Protein AF-A0A0S7Y8J3-F1 (afdb_monomer)

Solvent-accessible surface area (backbone atoms only — not comparable to full-atom values): 20989 Å² total; per-residue (Å²): 145,90,73,79,71,62,67,66,58,57,59,57,55,55,55,54,56,61,58,59,72,65,59,73,75,73,66,78,71,86,61,51,43,80,47,76,56,97,91,43,79,39,44,30,46,94,90,34,84,52,82,87,42,66,43,75,47,84,56,34,26,39,102,84,47,49,68,44,63,66,55,53,54,50,30,42,74,72,68,30,50,23,35,39,34,41,41,46,38,29,59,36,32,59,46,95,91,46,71,50,57,64,48,59,52,49,49,50,55,51,29,59,76,56,66,29,32,32,30,41,32,34,31,30,61,37,24,63,36,36,49,59,28,51,20,61,71,49,71,73,31,51,63,78,42,50,40,31,14,24,74,82,42,28,60,30,41,55,56,89,98,50,92,64,88,58,36,42,36,54,63,56,63,70,96,50,95,40,65,54,61,57,50,51,25,52,51,49,31,54,51,51,52,47,44,73,75,71,44,91,82,55,40,69,57,49,70,44,85,36,37,71,83,46,77,52,88,61,52,28,83,59,76,76,65,48,78,46,82,63,53,78,71,86,88,90,84,77,91,68,78,40,73,55,74,44,84,40,84,44,35,20,37,36,42,37,34,40,39,40,40,94,59,65,45,58,40,36,36,32,45,40,40,97,89,46,75,48,77,51,73,51,75,43,54,51,66,27,79,46,79,47,81,47,78,58,77,73,38,81,43,64,28,31,47,29,48,44,73,83,67,94,71,95,70,68,52,43,40,39,62,38,36,40,32,61,35,54,66,59,62,92,47,74,63,58,53,56,58,56,75,70,63,84,81,88,71,55,71,70,51,52,55,54,36,50,55,50,42,51,52,56,49,73,71,71

Radius of gyration: 29.49 Å; Cα contacts (8 Å, |Δi|>4): 639; chains: 1; bounding box: 69×86×82 Å

Sequence (366 aa):
MKFSSLLKKLNLSLITLCCLELICFTRLSSGPCIKEQNKIKHLIVNNQVFTVLSIEDHKTVDFSGNVRENYFREAKQLYANTISVTFRWNFFEKEMGRYDTTILRNIKMIAEKYNLKVIILWFGSNISGHENCVPNYIRNDSIMYIPYTRSDKSFATKISDMGGDRIYCYSLDEKHPNDLLLRERKALQALMTWIKINDSEETFIMMQLGGELFVHPELWRPWPPVYLSSARLFDGQNVYRWDTIFPVRACSLKIESHIKMTKNQQLEFCLISPTGRKYWSTTIKSNGKLDIHIGGKFINQRCQLMIQRKESNFDTIEVSKIMIKPIAERCHCQRCNEIFFTHRFDSDKHFQQSVFVNCIKALASA

Mean predicted aligned error: 15.28 Å

Nearest PDB structures (foldseek):
  8faa-assembly1_P-4  TM=9.017E-01  e=8.273E-12  Xanthomonas campestris pv. campestris
  8z48-assembly1_D  TM=8.895E-01  e=6.335E-11  Bacteroides xylanisolvens XB1A
  8z48-assembly1_B  TM=8.502E-01  e=4.216E-11  Bacteroides xylanisolvens XB1A
  8z43-assembly1_A  TM=8.617E-01  e=1.009E-10  Bacteroides xylanisolvens XB1A
  8z47-assembly1_A  TM=8.884E-01  e=2.027E-10  Bacteroides xylanisolvens XB1A

pLDDT: mean 70.66, std 20.22, range [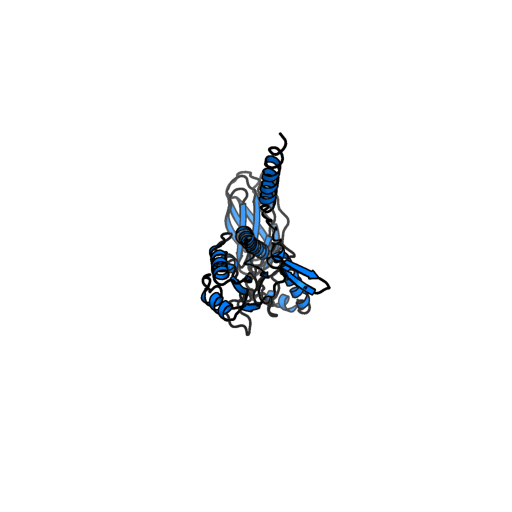39.0, 98.69]

Structure (mmCIF, N/CA/C/O backbone):
data_AF-A0A0S7Y8J3-F1
#
_entry.id   AF-A0A0S7Y8J3-F1
#
loop_
_atom_site.group_PDB
_atom_site.id
_atom_site.type_symbol
_atom_site.label_atom_id
_atom_site.label_alt_id
_atom_site.label_comp_id
_atom_site.label_asym_id
_atom_site.label_entity_id
_atom_site.label_seq_id
_atom_site.pdbx_PDB_ins_code
_atom_site.Cartn_x
_atom_site.Cartn_y
_atom_site.Cartn_z
_atom_site.occupancy
_atom_site.B_iso_or_equiv
_atom_site.auth_seq_id
_atom_site.auth_comp_id
_atom_site.auth_asym_id
_atom_site.auth_atom_id
_atom_site.pdbx_PDB_model_num
ATOM 1 N N . MET A 1 1 ? -38.234 61.961 40.101 1.00 45.97 1 MET A N 1
ATOM 2 C CA . MET A 1 1 ? -37.395 61.521 38.957 1.00 45.97 1 MET A CA 1
ATOM 3 C C . MET A 1 1 ? -36.118 60.866 39.472 1.00 45.97 1 MET A C 1
ATOM 5 O O . MET A 1 1 ? -35.214 61.605 39.821 1.00 45.97 1 MET A O 1
ATOM 9 N N . LYS A 1 2 ? -36.050 59.528 39.578 1.00 44.34 2 LYS A N 1
ATOM 10 C CA . LYS A 1 2 ? -34.798 58.724 39.658 1.00 44.34 2 LYS A CA 1
ATOM 11 C C . LYS A 1 2 ? -35.118 57.222 39.826 1.00 44.34 2 LYS A C 1
ATOM 13 O O . LYS A 1 2 ? -34.638 56.572 40.736 1.00 44.34 2 LYS A O 1
ATOM 18 N N . PHE A 1 3 ? -35.975 56.671 38.965 1.00 39.00 3 PHE A N 1
ATOM 19 C CA . PHE A 1 3 ? -36.195 55.211 38.897 1.00 39.00 3 PHE A CA 1
ATOM 20 C C . PHE A 1 3 ? -36.213 54.658 37.460 1.00 39.00 3 PHE A C 1
ATOM 22 O O . PHE A 1 3 ? -36.164 53.450 37.263 1.00 39.00 3 PHE A O 1
ATOM 29 N N . SER A 1 4 ? -36.182 55.519 36.435 1.00 43.09 4 SER A N 1
ATOM 30 C CA . SER A 1 4 ? -36.202 55.106 35.024 1.00 43.09 4 SER A CA 1
ATOM 31 C C . SER A 1 4 ? -34.817 54.896 34.391 1.00 43.09 4 SER A C 1
ATOM 33 O O . SER A 1 4 ? -34.736 54.469 33.241 1.00 43.09 4 SER A O 1
ATOM 35 N N . SER A 1 5 ? -33.718 55.163 35.109 1.00 44.72 5 SER A N 1
ATOM 36 C CA . SER A 1 5 ? -32.353 55.065 34.561 1.00 44.72 5 SER A CA 1
ATOM 37 C C . SER A 1 5 ? -31.598 53.782 34.927 1.00 44.72 5 SER A C 1
ATOM 39 O O . SER A 1 5 ? -30.588 53.491 34.288 1.00 44.72 5 SER A O 1
ATOM 41 N N . LEU A 1 6 ? -32.076 52.990 35.898 1.00 42.41 6 LEU A N 1
ATOM 42 C CA . LEU A 1 6 ? -31.421 51.731 36.287 1.00 42.41 6 LEU A CA 1
ATOM 43 C C . LEU A 1 6 ? -31.863 50.534 35.425 1.00 42.41 6 LEU A C 1
ATOM 45 O O . LEU A 1 6 ? -31.045 49.686 35.080 1.00 42.41 6 LEU A O 1
ATOM 49 N N . LEU A 1 7 ? -33.125 50.503 34.986 1.00 40.62 7 LEU A N 1
ATOM 50 C CA . LEU A 1 7 ? -33.685 49.384 34.209 1.00 40.62 7 LEU A CA 1
ATOM 51 C C . LEU A 1 7 ? -33.204 49.334 32.747 1.00 40.62 7 LEU A C 1
ATOM 53 O O . LEU A 1 7 ? -33.167 48.262 32.152 1.00 40.62 7 LEU A O 1
ATOM 57 N N . LYS A 1 8 ? -32.750 50.457 32.168 1.00 43.03 8 LYS A N 1
ATOM 58 C CA . LYS A 1 8 ? -32.147 50.469 30.819 1.00 43.03 8 LYS A CA 1
ATOM 59 C C . LYS A 1 8 ? -30.689 49.994 30.788 1.00 43.03 8 LYS A C 1
ATOM 61 O O . LYS A 1 8 ? -30.223 49.593 29.728 1.00 43.03 8 LYS A O 1
ATOM 66 N N . LYS A 1 9 ? -29.974 50.007 31.922 1.00 46.16 9 LYS A N 1
ATOM 67 C CA . LYS A 1 9 ? -28.587 49.508 31.999 1.00 46.16 9 LYS A CA 1
ATOM 68 C C . LYS A 1 9 ? -28.496 48.013 32.313 1.00 46.16 9 LYS A C 1
ATOM 70 O O . LYS A 1 9 ? -27.538 47.389 31.873 1.00 46.16 9 LYS A O 1
ATOM 75 N N . LEU A 1 10 ? -29.494 47.430 32.986 1.00 41.47 10 LEU A N 1
ATOM 76 C CA . LEU A 1 10 ? -29.502 45.990 33.281 1.00 41.47 10 LEU A CA 1
ATOM 77 C C . LEU A 1 10 ? -29.848 45.103 32.070 1.00 41.47 10 LEU A C 1
ATOM 79 O O . LEU A 1 10 ? -29.384 43.970 32.006 1.00 41.47 10 LEU A O 1
ATOM 83 N N . ASN A 1 11 ? -30.599 45.608 31.085 1.00 49.09 11 ASN A N 1
ATOM 84 C CA . ASN A 1 11 ? -30.979 44.804 29.915 1.00 49.09 11 ASN A CA 1
ATOM 85 C C . ASN A 1 11 ? -29.881 44.689 28.848 1.00 49.09 11 ASN A C 1
ATOM 87 O O . ASN A 1 11 ? -29.849 43.698 28.127 1.00 49.09 11 ASN A O 1
ATOM 91 N N . LEU A 1 12 ? -28.952 45.649 28.752 1.00 47.78 12 LEU A N 1
ATOM 92 C CA . LEU A 1 12 ? -27.846 45.526 27.795 1.00 47.78 12 LEU A CA 1
ATOM 93 C C . LEU A 1 12 ? -26.746 44.583 28.290 1.00 47.78 12 LEU A C 1
ATOM 95 O O . LEU A 1 12 ? -26.170 43.881 27.462 1.00 47.78 12 LEU A O 1
ATOM 99 N N . SER A 1 13 ? -26.472 44.527 29.603 1.00 50.03 13 SER A N 1
ATOM 100 C CA . SER A 1 13 ? -25.392 43.681 30.134 1.00 50.03 13 SER A CA 1
ATOM 101 C C . SER A 1 13 ? -25.765 42.199 30.182 1.00 50.03 13 SER A C 1
ATOM 103 O O . SER A 1 13 ? -24.894 41.366 29.972 1.00 50.03 13 SER A O 1
ATOM 105 N N . LEU A 1 14 ? -27.042 41.847 30.392 1.00 44.19 14 LEU A N 1
ATOM 106 C CA . LEU A 1 14 ? -27.479 40.444 30.339 1.00 44.19 14 LEU A CA 1
ATOM 107 C C . LEU A 1 14 ? -27.494 39.884 28.906 1.00 44.19 14 LEU A C 1
ATOM 109 O O . LEU A 1 14 ? -27.146 38.725 28.703 1.00 44.19 14 LEU A O 1
ATOM 113 N N . ILE A 1 15 ? -27.833 40.704 27.904 1.00 51.00 15 ILE A N 1
ATOM 114 C CA . ILE A 1 15 ? -27.836 40.274 26.495 1.00 51.00 15 ILE A CA 1
ATOM 115 C C . ILE A 1 15 ? -26.401 40.153 25.953 1.00 51.00 15 ILE A C 1
ATOM 117 O O . ILE A 1 15 ? -26.113 39.238 25.186 1.00 51.00 15 ILE A O 1
ATOM 121 N N . THR A 1 16 ? -25.465 41.000 26.402 1.00 48.31 16 THR A N 1
ATOM 122 C CA . THR A 1 16 ? -24.040 40.829 26.052 1.00 48.31 16 THR A CA 1
ATOM 123 C C . THR A 1 16 ? -23.385 39.653 26.773 1.00 48.31 16 THR A C 1
ATOM 125 O O . THR A 1 16 ? -22.530 39.006 26.176 1.00 48.31 16 THR A O 1
ATOM 128 N N . LEU A 1 17 ? -23.809 39.311 27.997 1.00 43.59 17 LEU A N 1
ATOM 129 C CA . LEU A 1 17 ? -23.296 38.126 28.695 1.00 43.59 17 LEU A CA 1
ATOM 130 C C . LEU A 1 17 ? -23.810 36.816 28.073 1.00 43.59 17 LEU A C 1
ATOM 132 O O . LEU A 1 17 ? -23.059 35.854 27.976 1.00 43.59 17 LEU A O 1
ATOM 136 N N . CYS A 1 18 ? -25.051 36.797 27.573 1.00 40.06 18 CYS A N 1
ATOM 137 C CA . CYS A 1 18 ? -25.623 35.617 26.916 1.00 40.06 18 CYS A CA 1
ATOM 138 C C . CYS A 1 18 ? -25.060 35.394 25.494 1.00 40.06 18 CYS A C 1
ATOM 140 O O . CYS A 1 18 ? -24.910 34.257 25.057 1.00 40.06 18 CYS A O 1
ATOM 142 N N . CYS A 1 19 ? -24.649 36.460 24.794 1.00 42.62 19 CYS A N 1
ATOM 143 C CA . CYS A 1 19 ? -23.957 36.341 23.504 1.00 42.62 19 CYS A CA 1
ATOM 144 C C . CYS A 1 19 ? -22.476 35.925 23.619 1.00 42.62 19 CYS A C 1
ATOM 146 O O . CYS A 1 19 ? -21.912 35.480 22.621 1.00 42.62 19 CYS A O 1
ATOM 148 N N . LEU A 1 20 ? -21.839 36.039 24.794 1.00 39.06 20 LEU A N 1
ATOM 149 C CA . LEU A 1 20 ? -20.448 35.596 24.986 1.00 39.06 20 LEU A CA 1
ATOM 150 C C . LEU A 1 20 ? -20.305 34.096 25.294 1.00 39.06 20 LEU A C 1
ATOM 152 O O . LEU A 1 20 ? -19.226 33.548 25.080 1.00 39.06 20 LEU A O 1
ATOM 156 N N . GLU A 1 21 ? -21.366 33.405 25.716 1.00 40.75 21 GLU A N 1
ATOM 157 C CA . GLU A 1 21 ? -21.344 31.936 25.857 1.00 40.75 21 GLU A CA 1
ATOM 158 C C . GLU A 1 21 ? -21.605 31.199 24.532 1.00 40.75 21 GLU A C 1
ATOM 160 O O . GLU A 1 21 ? -21.365 29.998 24.432 1.00 40.75 21 GLU A O 1
ATOM 165 N N . LEU A 1 22 ? -21.990 31.928 23.476 1.00 42.28 22 LEU A N 1
ATOM 166 C CA . LEU A 1 22 ? -21.959 31.446 22.091 1.00 42.28 22 LEU A CA 1
ATOM 167 C C . LEU A 1 22 ? -20.642 31.775 21.372 1.00 42.28 22 LEU A C 1
ATOM 169 O O . LEU A 1 22 ? -20.575 31.739 20.141 1.00 42.28 22 LEU A O 1
ATOM 173 N N . ILE A 1 23 ? -19.553 32.018 22.110 1.00 47.81 23 ILE A N 1
ATOM 174 C CA . ILE A 1 23 ? -18.235 31.703 21.562 1.00 47.81 23 ILE A CA 1
ATOM 175 C C . ILE A 1 23 ? -18.210 30.186 21.471 1.00 47.81 23 ILE A C 1
ATOM 177 O O . ILE A 1 23 ? -17.898 29.486 22.431 1.00 47.81 23 ILE A O 1
ATOM 181 N N . CYS A 1 24 ? -18.616 29.697 20.300 1.00 42.00 24 CYS A N 1
ATOM 182 C CA . CYS A 1 24 ? -18.315 28.376 19.804 1.00 42.00 24 CYS A CA 1
ATOM 183 C C . CYS A 1 24 ? -16.847 28.127 20.159 1.00 42.00 24 CYS A C 1
ATOM 185 O O . CYS A 1 24 ? -15.941 28.615 19.483 1.00 42.00 24 CYS A O 1
ATOM 187 N N . PHE A 1 25 ? -16.596 27.413 21.260 1.00 42.69 25 PHE A N 1
ATOM 188 C CA . PHE A 1 25 ? -15.349 26.705 21.438 1.00 42.69 25 PHE A CA 1
ATOM 189 C C . PHE A 1 25 ? -15.384 25.662 20.329 1.00 42.69 25 PHE A C 1
ATOM 191 O O . PHE A 1 25 ? -15.698 24.494 20.544 1.00 42.69 25 PHE A O 1
ATOM 198 N N . THR A 1 26 ? -15.028 26.083 19.119 1.00 41.16 26 THR A N 1
ATOM 199 C CA . THR A 1 26 ? -14.289 25.230 18.217 1.00 41.16 26 THR A CA 1
ATOM 200 C C . THR A 1 26 ? -13.011 24.926 18.986 1.00 41.16 26 THR A C 1
ATOM 202 O O . THR A 1 26 ? -11.989 25.594 18.829 1.00 41.16 26 THR A O 1
ATOM 205 N N . ARG A 1 27 ? -13.082 23.971 19.926 1.00 46.22 27 ARG A N 1
ATOM 206 C CA . ARG A 1 27 ? -11.897 23.262 20.371 1.00 46.22 27 ARG A CA 1
ATOM 207 C C . ARG A 1 27 ? -11.339 22.736 19.067 1.00 46.22 27 ARG A C 1
ATOM 209 O O . ARG A 1 27 ? -11.952 21.860 18.464 1.00 46.22 27 ARG A O 1
ATOM 216 N N . LEU A 1 28 ? -10.251 23.338 18.592 1.00 47.28 28 LEU A N 1
ATOM 217 C CA . LEU A 1 28 ? -9.429 22.705 17.579 1.00 47.28 28 LEU A CA 1
A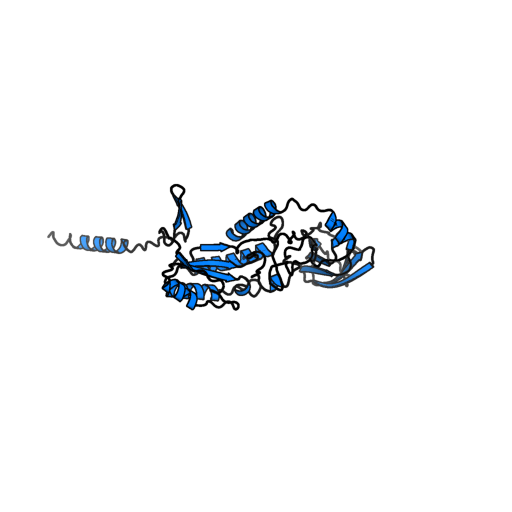TOM 218 C C . LEU A 1 28 ? -9.068 21.349 18.180 1.00 47.28 28 LEU A C 1
ATOM 220 O O . LEU A 1 28 ? -8.220 21.265 19.068 1.00 47.28 28 LEU A O 1
ATOM 224 N N . SER A 1 29 ? -9.799 20.311 17.780 1.00 55.50 29 SER A N 1
ATOM 225 C CA . SER A 1 29 ? -9.419 18.958 18.119 1.00 55.50 29 SER A CA 1
ATOM 226 C C . SER A 1 29 ? -8.123 18.714 17.373 1.00 55.50 29 SER A C 1
ATOM 228 O O . SER A 1 29 ? -8.054 18.892 16.157 1.00 55.50 29 SER A O 1
ATOM 230 N N . SER A 1 30 ? -7.061 18.388 18.105 1.00 69.00 30 SER A N 1
ATOM 231 C CA . SER A 1 30 ? -5.723 18.180 17.546 1.00 69.00 30 SER A CA 1
ATOM 232 C C . SER A 1 30 ? -5.610 16.882 16.731 1.00 69.00 30 SER A C 1
ATOM 234 O O . SER A 1 30 ? -4.499 16.433 16.458 1.00 69.00 30 SER A O 1
ATOM 236 N N . GLY A 1 31 ? -6.746 16.277 16.368 1.00 86.44 31 GLY A N 1
ATOM 237 C CA . GLY A 1 31 ? -6.857 14.914 15.885 1.00 86.44 31 GLY A CA 1
ATOM 238 C C . GLY A 1 31 ? -6.512 13.880 16.964 1.00 86.44 31 GLY A C 1
ATOM 239 O O . GLY A 1 31 ? -5.969 14.220 18.030 1.00 86.44 31 GLY A O 1
ATOM 240 N N . PRO A 1 32 ? -6.766 12.598 16.666 1.00 94.69 32 PRO A N 1
ATOM 241 C CA . PRO A 1 32 ? -6.289 11.483 17.465 1.00 94.69 32 PRO A CA 1
ATOM 242 C C . PRO A 1 32 ? -4.768 11.529 17.616 1.00 94.69 32 PRO A C 1
ATOM 244 O O . PRO A 1 32 ? -4.036 11.722 16.643 1.00 94.69 32 PRO A O 1
ATOM 247 N N . CYS A 1 33 ? -4.264 11.354 18.835 1.00 94.75 33 CYS A N 1
ATOM 248 C CA . CYS A 1 33 ? -2.825 11.402 19.092 1.00 94.75 33 CYS A CA 1
ATOM 249 C C . CYS A 1 33 ? -2.412 10.494 20.249 1.00 94.75 33 CYS A C 1
ATOM 251 O O . CYS A 1 33 ? -3.211 10.168 21.123 1.00 94.75 33 CYS A O 1
ATOM 253 N N . ILE A 1 34 ? -1.137 10.109 20.280 1.00 95.31 34 ILE A N 1
ATOM 254 C CA . ILE A 1 34 ? -0.548 9.417 21.429 1.00 95.31 34 ILE A CA 1
ATOM 255 C C . ILE A 1 34 ? 0.112 10.465 22.325 1.00 95.31 34 ILE A C 1
ATOM 257 O O . ILE A 1 34 ? 1.007 11.183 21.878 1.00 95.31 34 ILE A O 1
ATOM 261 N N . LYS A 1 35 ? -0.301 10.539 23.593 1.00 94.69 35 LYS A N 1
ATOM 262 C CA . LYS A 1 35 ? 0.352 11.360 24.623 1.00 94.69 35 LYS A CA 1
ATOM 263 C C . LYS A 1 35 ? 1.052 10.470 25.635 1.00 94.69 35 LYS A C 1
ATOM 265 O O . LYS A 1 35 ? 0.512 9.443 26.034 1.00 94.69 35 LYS A O 1
ATOM 270 N N . GLU A 1 36 ? 2.241 10.872 26.064 1.00 94.75 36 GLU A N 1
ATOM 271 C CA . GLU A 1 36 ? 2.967 10.198 27.138 1.00 94.75 36 GLU A CA 1
ATOM 272 C C . GLU A 1 36 ? 2.854 11.010 28.431 1.00 94.75 36 GLU A C 1
ATOM 274 O O . GLU A 1 36 ? 3.144 12.205 28.446 1.00 94.75 36 GLU A O 1
ATOM 279 N N . GLN A 1 37 ? 2.430 10.364 29.516 1.00 90.06 37 GLN A N 1
ATOM 280 C CA . GLN A 1 37 ? 2.359 10.953 30.849 1.00 90.06 37 GLN A CA 1
ATOM 281 C C . GLN A 1 37 ? 2.893 9.941 31.862 1.00 90.06 37 GLN A C 1
ATOM 283 O O . GLN A 1 37 ? 2.459 8.795 31.890 1.00 90.06 37 GLN A O 1
ATOM 288 N N . ASN A 1 38 ? 3.871 10.343 32.680 1.00 91.88 38 ASN A N 1
ATOM 289 C CA . ASN A 1 38 ? 4.525 9.463 33.659 1.00 91.88 38 ASN A CA 1
ATOM 290 C C . ASN A 1 38 ? 5.032 8.133 33.056 1.00 91.88 38 ASN A C 1
ATOM 292 O O . ASN A 1 38 ? 4.905 7.083 33.679 1.00 91.88 38 ASN A O 1
ATOM 296 N N . LYS A 1 39 ? 5.610 8.179 31.843 1.00 93.50 39 LYS A N 1
ATOM 297 C CA . LYS A 1 39 ? 6.071 7.014 31.054 1.00 93.50 39 LYS A CA 1
ATOM 298 C C . LYS A 1 39 ? 4.959 6.072 30.560 1.00 93.50 39 LYS A C 1
ATOM 300 O O . LYS A 1 39 ? 5.263 5.031 29.982 1.00 93.50 39 LYS A O 1
ATOM 305 N N . ILE A 1 40 ? 3.687 6.421 30.754 1.00 94.50 40 ILE A N 1
ATOM 306 C CA . ILE A 1 40 ? 2.534 5.686 30.224 1.00 94.50 40 ILE A CA 1
ATOM 307 C C . ILE A 1 40 ? 2.046 6.400 28.964 1.00 94.50 40 ILE A C 1
ATOM 309 O O . ILE A 1 40 ? 1.854 7.616 28.960 1.00 94.50 40 ILE A O 1
ATOM 313 N N . LYS A 1 41 ? 1.856 5.645 27.879 1.00 95.94 41 LYS A N 1
ATOM 314 C CA . LYS A 1 41 ? 1.328 6.163 26.613 1.00 95.94 41 LYS A CA 1
ATOM 315 C C . LYS A 1 41 ? -0.181 5.964 26.558 1.00 95.94 41 LYS A C 1
ATOM 317 O O . LYS A 1 41 ? -0.666 4.851 26.731 1.00 95.94 41 LYS A O 1
ATOM 322 N N . HIS A 1 42 ? -0.900 7.039 26.270 1.00 95.81 42 HIS A N 1
ATOM 323 C CA . HIS A 1 42 ? -2.348 7.065 26.129 1.00 95.81 42 HIS A CA 1
ATOM 324 C C . HIS A 1 42 ? -2.718 7.476 24.709 1.00 95.81 42 HIS A C 1
ATOM 326 O O . HIS A 1 42 ? -2.215 8.481 24.203 1.00 95.81 42 HIS A O 1
ATOM 332 N N . LEU A 1 43 ? -3.626 6.727 24.085 1.00 97.06 43 LEU A N 1
ATOM 333 C CA . LEU A 1 43 ? -4.318 7.196 22.893 1.00 97.06 43 LEU A CA 1
ATOM 334 C C . LEU A 1 43 ? -5.377 8.211 23.328 1.00 97.06 43 LEU A C 1
ATOM 336 O O . LEU A 1 43 ? -6.198 7.925 24.198 1.00 97.06 43 LEU A O 1
ATOM 340 N N . ILE A 1 44 ? -5.334 9.395 22.734 1.00 96.69 44 ILE A N 1
ATOM 341 C CA . ILE A 1 44 ? -6.294 10.466 22.947 1.00 96.69 44 ILE A CA 1
ATOM 342 C C . ILE A 1 44 ? -7.160 10.569 21.698 1.00 96.69 44 ILE A C 1
ATOM 344 O O . ILE A 1 44 ? -6.625 10.792 20.617 1.00 96.69 44 ILE A O 1
ATOM 348 N N . VAL A 1 45 ? -8.474 10.425 21.856 1.00 95.69 45 VAL A N 1
ATOM 349 C CA . VAL A 1 45 ? -9.492 10.615 20.811 1.00 95.69 45 VAL A CA 1
ATOM 350 C C . VAL A 1 45 ? -10.544 11.554 21.381 1.00 95.69 45 VAL A C 1
ATOM 352 O O . VAL A 1 45 ? -10.937 11.409 22.538 1.00 95.69 45 VAL A O 1
ATOM 355 N N . ASN A 1 46 ? -10.979 12.545 20.610 1.00 93.75 46 ASN A N 1
ATOM 356 C CA . ASN A 1 46 ? -11.912 13.585 21.035 1.00 93.75 46 ASN A CA 1
ATOM 357 C C . ASN A 1 46 ? -11.473 14.259 22.350 1.00 93.75 46 ASN A C 1
ATOM 359 O O . ASN A 1 46 ? -12.280 14.544 23.235 1.00 93.75 46 ASN A O 1
ATOM 363 N N . ASN A 1 47 ? -10.164 14.504 22.491 1.00 92.69 47 ASN A N 1
ATOM 364 C CA . ASN A 1 47 ? -9.522 15.057 23.692 1.00 92.69 47 ASN A CA 1
ATOM 365 C C . ASN A 1 47 ? -9.695 14.225 24.983 1.00 92.69 47 ASN A C 1
ATOM 367 O O . ASN A 1 47 ? -9.494 14.755 26.078 1.00 92.69 47 ASN A O 1
ATOM 371 N N . GLN A 1 48 ? -10.026 12.936 24.881 1.00 94.00 48 GLN A N 1
ATOM 372 C CA . GLN A 1 48 ? -10.175 12.017 26.012 1.00 94.00 48 GLN A CA 1
ATOM 373 C C . GLN A 1 48 ? -9.288 10.784 25.841 1.00 94.00 48 GLN A C 1
ATOM 375 O O . GLN A 1 48 ? -9.001 10.371 24.721 1.00 94.00 48 GLN A O 1
ATOM 380 N N . VAL A 1 49 ? -8.857 10.183 26.955 1.00 95.69 49 VAL A N 1
ATOM 381 C CA . VAL A 1 49 ? -8.166 8.886 26.922 1.00 95.69 49 VAL A CA 1
ATOM 382 C C . VAL A 1 49 ? -9.122 7.839 26.357 1.00 95.69 49 VAL A C 1
ATOM 384 O O . VAL A 1 49 ? -10.234 7.682 26.856 1.00 95.69 49 VAL A O 1
ATOM 387 N N . PHE A 1 50 ? -8.682 7.123 25.327 1.00 97.12 50 PHE A N 1
ATOM 388 C CA . PHE A 1 50 ? -9.483 6.140 24.613 1.00 97.12 50 PHE A CA 1
ATOM 389 C C . PHE A 1 50 ? -8.812 4.767 24.662 1.00 97.12 50 PHE A C 1
ATOM 391 O O . PHE A 1 50 ? -7.668 4.602 24.238 1.00 97.12 50 PHE A O 1
ATOM 398 N N . THR A 1 51 ? -9.542 3.768 25.156 1.00 97.38 51 THR A N 1
ATOM 399 C CA . THR A 1 51 ? -9.111 2.366 25.135 1.00 97.38 51 THR A CA 1
ATOM 400 C C . THR A 1 51 ? -9.731 1.676 23.933 1.00 97.38 51 THR A C 1
ATOM 402 O O . THR A 1 51 ? -10.953 1.625 23.808 1.00 97.38 51 THR A O 1
ATOM 405 N N . VAL A 1 52 ? -8.895 1.123 23.058 1.00 97.81 52 VAL A N 1
ATOM 406 C CA . VAL A 1 52 ? -9.347 0.410 21.861 1.00 97.81 52 VAL A CA 1
ATOM 407 C C . VAL A 1 52 ? -9.846 -0.984 22.241 1.00 97.81 52 VAL A C 1
ATOM 409 O O . VAL A 1 52 ? -9.079 -1.810 22.726 1.00 97.81 52 VAL A O 1
ATOM 412 N N . LEU A 1 53 ? -11.123 -1.251 21.967 1.00 97.81 53 LEU A N 1
ATOM 413 C CA . LEU A 1 53 ? -11.721 -2.585 21.955 1.00 97.81 53 LEU A CA 1
ATOM 414 C C . LEU A 1 53 ? -12.157 -2.855 20.514 1.00 97.81 53 LEU A C 1
ATOM 416 O O . LEU A 1 53 ? -13.236 -2.419 20.103 1.00 97.81 53 LEU A O 1
ATOM 420 N N . SER A 1 54 ? -11.266 -3.479 19.739 1.00 96.75 54 SER A N 1
ATOM 421 C CA . SER A 1 54 ? -11.431 -3.663 18.294 1.00 96.75 54 SER A CA 1
ATOM 422 C C . SER A 1 54 ? -11.722 -5.111 17.917 1.00 96.75 54 SER A C 1
ATOM 424 O O . SER A 1 54 ? -11.203 -6.035 18.542 1.00 96.75 54 SER A O 1
ATOM 426 N N . ILE A 1 55 ? -12.503 -5.285 16.852 1.00 95.06 55 ILE A N 1
ATOM 427 C CA . ILE A 1 55 ? -12.629 -6.539 16.105 1.00 95.06 55 ILE A CA 1
ATOM 428 C C . ILE A 1 55 ? -11.966 -6.351 14.741 1.00 95.06 55 ILE A C 1
ATOM 430 O O . ILE A 1 55 ? -12.122 -5.307 14.102 1.00 95.06 55 ILE A O 1
ATOM 434 N N . GLU A 1 56 ? -11.239 -7.370 14.297 1.00 93.00 56 GLU A N 1
ATOM 435 C CA . GLU A 1 56 ? -10.549 -7.398 13.013 1.00 93.00 56 GLU A CA 1
ATOM 436 C C . GLU A 1 56 ? -11.017 -8.591 12.182 1.00 93.00 56 GLU A C 1
ATOM 438 O O . GLU A 1 56 ? -11.099 -9.712 12.679 1.00 93.00 56 GLU A O 1
ATOM 443 N N . ASP A 1 57 ? -11.284 -8.350 10.898 1.00 89.00 57 ASP A N 1
ATOM 444 C CA . ASP A 1 57 ? -11.412 -9.409 9.902 1.00 89.00 57 ASP A CA 1
ATOM 445 C C . ASP A 1 57 ? -10.835 -8.944 8.559 1.00 89.00 57 ASP A C 1
ATOM 447 O O . ASP A 1 57 ? -11.081 -7.822 8.092 1.00 89.00 57 ASP A O 1
ATOM 451 N N . HIS A 1 58 ? -10.093 -9.846 7.916 1.00 82.06 58 HIS A N 1
ATOM 452 C CA . HIS A 1 58 ? -9.376 -9.611 6.664 1.00 82.06 58 HIS A CA 1
ATOM 453 C C . HIS A 1 58 ? -10.283 -9.261 5.469 1.00 82.06 58 HIS A C 1
ATOM 455 O O . HIS A 1 58 ? -9.804 -8.857 4.407 1.00 82.06 58 HIS A O 1
ATOM 461 N N . LYS A 1 59 ? -11.594 -9.435 5.601 1.00 87.19 59 LYS A N 1
ATOM 462 C CA . LYS A 1 59 ? -12.575 -9.205 4.547 1.00 87.19 59 LYS A CA 1
ATOM 463 C C . LYS A 1 59 ? -13.583 -8.111 4.932 1.00 87.19 59 LYS A C 1
ATOM 465 O O . LYS A 1 59 ? -14.653 -8.031 4.330 1.00 87.19 59 LYS A O 1
ATOM 470 N N . THR A 1 60 ? -13.299 -7.274 5.928 1.00 89.50 60 THR A N 1
ATOM 471 C CA . THR A 1 60 ? -14.103 -6.066 6.231 1.00 89.50 60 THR A CA 1
ATOM 472 C C . THR A 1 60 ? -14.308 -5.187 4.991 1.00 89.50 60 THR A C 1
ATOM 474 O O . THR A 1 60 ? -15.402 -4.662 4.766 1.00 89.50 60 THR A O 1
ATOM 477 N N . VAL A 1 61 ? -13.289 -5.127 4.130 1.00 90.56 61 VAL A N 1
ATOM 478 C CA . VAL A 1 61 ? -13.424 -4.804 2.706 1.00 90.56 61 VAL A CA 1
ATOM 479 C C . VAL A 1 61 ? -13.158 -6.076 1.910 1.00 90.56 61 VAL A C 1
ATOM 481 O O . VAL A 1 61 ? -12.143 -6.744 2.120 1.00 90.56 61 VAL A O 1
ATOM 484 N N . ASP A 1 62 ? -14.074 -6.436 1.017 1.00 89.25 62 ASP A N 1
ATOM 485 C CA . ASP A 1 62 ? -13.947 -7.658 0.228 1.00 89.25 62 ASP A CA 1
ATOM 486 C C . ASP A 1 62 ? -12.916 -7.539 -0.912 1.00 89.25 62 ASP A C 1
ATOM 488 O O . ASP A 1 62 ? -12.319 -6.489 -1.166 1.00 89.25 62 ASP A O 1
ATOM 492 N N . PHE A 1 63 ? -12.715 -8.641 -1.638 1.00 85.50 63 PHE A N 1
ATOM 493 C CA . PHE A 1 63 ? -11.795 -8.718 -2.778 1.00 85.50 63 PHE A CA 1
ATOM 494 C C . PHE A 1 63 ? -12.327 -8.051 -4.063 1.00 85.50 63 PHE A C 1
ATOM 496 O O . PHE A 1 63 ? -11.817 -8.305 -5.153 1.00 85.50 63 PHE A O 1
ATOM 503 N N . SER A 1 64 ? -13.328 -7.180 -3.942 1.00 86.62 64 SER A N 1
ATOM 504 C CA . SER A 1 64 ? -13.800 -6.272 -4.990 1.00 86.62 64 SER A CA 1
ATOM 505 C C . SER A 1 64 ? -13.772 -4.797 -4.562 1.00 86.62 64 SER A C 1
ATOM 507 O O . SER A 1 64 ? -14.084 -3.918 -5.366 1.00 86.62 64 SER A O 1
ATOM 509 N N . GLY A 1 65 ? -13.335 -4.510 -3.328 1.00 87.31 65 GLY A N 1
ATOM 510 C CA . GLY A 1 65 ? -13.286 -3.162 -2.764 1.00 87.31 65 GLY A CA 1
ATOM 511 C C . GLY A 1 65 ? -14.581 -2.722 -2.076 1.00 87.31 65 GLY A C 1
ATOM 512 O O . GLY A 1 65 ? -14.681 -1.560 -1.686 1.00 87.31 65 GLY A O 1
ATOM 513 N N . ASN A 1 66 ? -15.561 -3.613 -1.896 1.00 93.94 66 ASN A N 1
ATOM 514 C CA . ASN A 1 66 ? -16.819 -3.273 -1.235 1.00 93.94 66 ASN A CA 1
ATOM 515 C C . ASN A 1 66 ? -16.709 -3.434 0.284 1.00 93.94 66 ASN A C 1
ATOM 517 O O . ASN A 1 66 ? -16.200 -4.434 0.794 1.00 93.94 66 ASN A O 1
ATOM 521 N N . VAL A 1 67 ? -17.224 -2.444 1.014 1.00 95.88 67 VAL A N 1
ATOM 522 C CA . VAL A 1 67 ? -17.277 -2.451 2.481 1.00 95.88 67 VAL A CA 1
ATOM 523 C C . VAL A 1 67 ? -18.440 -3.324 2.933 1.00 95.88 67 VAL A C 1
ATOM 525 O O . VAL A 1 67 ? -19.580 -3.109 2.518 1.00 95.88 67 VAL A O 1
ATOM 528 N N . ARG A 1 68 ? -18.171 -4.304 3.797 1.00 96.50 68 ARG A N 1
ATOM 529 C CA . ARG A 1 68 ? -19.183 -5.267 4.240 1.00 96.50 68 ARG A CA 1
ATOM 530 C C . ARG A 1 68 ? -19.754 -4.881 5.596 1.00 96.50 68 ARG A C 1
ATOM 532 O O . ARG A 1 68 ? -19.154 -5.111 6.642 1.00 96.50 68 ARG A O 1
ATOM 539 N N . GLU A 1 69 ? -20.950 -4.301 5.565 1.00 97.44 69 GLU A N 1
ATOM 540 C CA . GLU A 1 69 ? -21.636 -3.759 6.742 1.00 97.44 69 GLU A CA 1
ATOM 541 C C . GLU A 1 69 ? -21.867 -4.790 7.864 1.00 97.44 69 GLU A C 1
ATOM 543 O O . GLU A 1 69 ? -21.878 -4.423 9.039 1.00 97.44 69 GLU A O 1
ATOM 548 N N . ASN A 1 70 ? -22.033 -6.078 7.538 1.00 97.12 70 ASN A N 1
ATOM 549 C CA . ASN A 1 70 ? -22.280 -7.112 8.547 1.00 97.12 70 ASN A CA 1
ATOM 550 C C . ASN A 1 70 ? -21.165 -7.180 9.605 1.00 97.12 70 ASN A C 1
ATOM 552 O O . ASN A 1 70 ? -21.483 -7.337 10.777 1.00 97.12 70 ASN A O 1
ATOM 556 N N . TYR A 1 71 ? -19.906 -6.928 9.235 1.00 97.25 71 TYR A N 1
ATOM 557 C CA . TYR A 1 71 ? -18.788 -6.911 10.185 1.00 97.25 71 TYR A CA 1
ATOM 558 C C . TYR A 1 71 ? -18.885 -5.769 11.197 1.00 97.25 71 TYR A C 1
ATOM 560 O O . TYR A 1 71 ? -18.575 -5.951 12.368 1.00 97.25 71 TYR A O 1
ATOM 568 N N . PHE A 1 72 ? -19.362 -4.598 10.774 1.00 98.25 72 PHE A N 1
ATOM 569 C CA . PHE A 1 72 ? -19.571 -3.452 11.664 1.00 98.25 72 PHE A CA 1
ATOM 570 C C . PHE A 1 72 ? -20.723 -3.725 12.632 1.00 98.25 72 PHE A C 1
ATOM 572 O O . PHE A 1 72 ? -20.635 -3.430 13.824 1.00 98.25 72 PHE A O 1
ATOM 579 N N . ARG A 1 73 ? -21.792 -4.352 12.133 1.00 97.94 73 ARG A N 1
ATOM 580 C CA . ARG A 1 73 ? -22.914 -4.795 12.961 1.00 97.94 73 ARG A CA 1
ATOM 581 C C . ARG A 1 73 ? -22.478 -5.821 14.004 1.00 97.94 73 ARG A C 1
ATOM 583 O O . ARG A 1 73 ? -22.818 -5.660 15.170 1.00 97.94 73 ARG A O 1
ATOM 590 N N . GLU A 1 74 ? -21.732 -6.840 13.591 1.00 97.38 74 GLU A N 1
ATOM 591 C CA . GLU A 1 74 ? -21.216 -7.895 14.469 1.00 97.38 74 GLU A CA 1
ATOM 592 C C . GLU A 1 74 ? -20.247 -7.325 15.510 1.00 97.38 74 GLU A C 1
ATOM 594 O O . GLU A 1 74 ? -20.411 -7.587 16.698 1.00 97.38 74 GLU A O 1
ATOM 599 N N . ALA A 1 75 ? -19.312 -6.456 15.107 1.00 97.44 75 ALA A N 1
ATOM 600 C CA . ALA A 1 75 ? -18.424 -5.761 16.039 1.00 97.44 75 ALA A CA 1
ATOM 601 C C . ALA A 1 75 ? -19.223 -4.999 17.107 1.00 97.44 75 ALA A C 1
ATOM 603 O O . ALA A 1 75 ? -18.940 -5.109 18.302 1.00 97.44 75 ALA A O 1
ATOM 604 N N . LYS A 1 76 ? -20.284 -4.290 16.700 1.00 97.44 76 LYS A N 1
ATOM 605 C CA . LYS A 1 76 ? -21.158 -3.588 17.641 1.00 97.44 76 LYS A CA 1
ATOM 606 C C . LYS A 1 76 ? -21.918 -4.536 18.573 1.00 97.44 76 LYS A C 1
ATOM 608 O O . LYS A 1 76 ? -22.048 -4.235 19.757 1.00 97.44 76 LYS A O 1
ATOM 613 N N . GLN A 1 77 ? -22.409 -5.665 18.061 1.00 97.81 77 GLN A N 1
ATOM 614 C CA . GLN A 1 77 ? -23.082 -6.702 18.857 1.00 97.81 77 GLN A CA 1
ATOM 615 C C . GLN A 1 77 ? -22.144 -7.352 19.882 1.00 97.81 77 GLN A C 1
ATOM 617 O O . GLN A 1 77 ? -22.587 -7.712 20.967 1.00 97.81 77 GLN A O 1
ATOM 622 N N . LEU A 1 78 ? -20.850 -7.441 19.567 1.00 97.56 78 LEU A N 1
ATOM 623 C CA . LEU A 1 78 ? -19.793 -7.901 20.472 1.00 97.56 78 LEU A CA 1
ATOM 624 C C . LEU A 1 78 ? -19.288 -6.804 21.425 1.00 97.56 78 LEU A C 1
ATOM 626 O O . LEU A 1 78 ? -18.270 -6.988 22.088 1.00 97.56 78 LEU A O 1
ATOM 630 N N . TYR A 1 79 ? -19.989 -5.668 21.509 1.00 97.56 79 TYR A N 1
ATOM 631 C CA . TYR A 1 79 ? -19.646 -4.524 22.359 1.00 97.56 79 TYR A CA 1
ATOM 632 C C . TYR A 1 79 ? -18.288 -3.875 22.044 1.00 97.56 79 TYR A C 1
ATOM 634 O O . TYR A 1 79 ? -17.745 -3.139 22.872 1.00 97.56 79 TYR A O 1
ATOM 642 N N . ALA A 1 80 ? -17.754 -4.085 20.838 1.00 98.38 80 ALA A N 1
ATOM 643 C CA . ALA A 1 80 ? -16.580 -3.362 20.375 1.00 98.38 80 ALA A CA 1
ATOM 644 C C . ALA A 1 80 ? -16.894 -1.862 20.250 1.00 98.38 80 ALA A C 1
ATOM 646 O O . ALA A 1 80 ? -18.011 -1.459 19.903 1.00 98.38 80 ALA A O 1
ATOM 647 N N . ASN A 1 81 ? -15.893 -1.026 20.520 1.00 98.25 81 ASN A N 1
ATOM 648 C CA . ASN A 1 81 ? -15.967 0.420 20.288 1.00 98.25 81 ASN A CA 1
ATOM 649 C C . ASN A 1 81 ? -15.214 0.844 19.020 1.00 98.25 81 ASN A C 1
ATOM 651 O O . ASN A 1 81 ? -15.329 1.990 18.586 1.00 98.25 81 ASN A O 1
ATOM 655 N N . THR A 1 82 ? -14.450 -0.078 18.439 1.00 98.69 82 THR A N 1
ATOM 656 C CA . THR A 1 82 ? -13.585 0.139 17.287 1.00 98.69 82 THR A CA 1
ATOM 657 C C . THR A 1 82 ? -13.703 -1.049 16.335 1.00 98.69 82 THR A C 1
ATOM 659 O O . THR A 1 82 ? -14.000 -2.167 16.755 1.00 98.69 82 THR A O 1
ATOM 662 N N . ILE A 1 83 ? -13.474 -0.819 15.048 1.00 98.44 83 ILE A N 1
ATOM 663 C CA . ILE A 1 83 ? -13.294 -1.874 14.052 1.00 98.44 83 ILE A CA 1
ATOM 664 C C . ILE A 1 83 ? -12.004 -1.637 13.268 1.00 98.44 83 ILE A C 1
ATOM 666 O O . ILE A 1 83 ? -11.724 -0.520 12.822 1.00 98.44 83 ILE A O 1
ATOM 670 N N . SER A 1 84 ? -11.219 -2.696 13.096 1.00 98.00 84 SER A N 1
ATOM 671 C CA . SER A 1 84 ? -10.032 -2.696 12.246 1.00 98.00 84 SER A CA 1
ATOM 672 C C . SER A 1 84 ? -10.441 -3.086 10.828 1.00 98.00 84 SER A C 1
ATOM 674 O O . SER A 1 84 ? -10.938 -4.187 10.592 1.00 98.00 84 SER A O 1
ATOM 676 N N . VAL A 1 85 ? -10.265 -2.170 9.878 1.00 97.31 85 VAL A N 1
ATOM 677 C CA . VAL A 1 85 ? -10.738 -2.319 8.500 1.00 97.31 85 VAL A CA 1
ATOM 678 C C . VAL A 1 85 ? -9.563 -2.541 7.560 1.00 97.31 85 VAL A C 1
ATOM 680 O O . VAL A 1 85 ? -8.686 -1.686 7.438 1.00 97.31 85 VAL A O 1
ATOM 683 N N . THR A 1 86 ? -9.573 -3.660 6.837 1.00 94.06 86 THR A N 1
ATOM 684 C CA . THR A 1 86 ? -8.598 -3.923 5.775 1.00 94.06 86 THR A CA 1
ATOM 685 C C . THR A 1 86 ? -8.744 -2.934 4.642 1.00 94.06 86 THR A C 1
ATOM 687 O O . THR A 1 86 ? -9.831 -2.788 4.085 1.00 94.06 86 THR A O 1
ATOM 690 N N . PHE A 1 87 ? -7.642 -2.314 4.240 1.00 95.50 87 PHE A N 1
ATOM 691 C CA . PHE A 1 87 ? -7.640 -1.300 3.201 1.00 95.50 87 PHE A CA 1
ATOM 692 C C . PHE A 1 87 ? -6.545 -1.593 2.182 1.00 95.50 87 PHE A C 1
ATOM 694 O O . PHE A 1 87 ? -5.374 -1.283 2.388 1.00 95.50 87 PHE A O 1
ATOM 701 N N . ARG A 1 88 ? -6.932 -2.227 1.073 1.00 94.25 88 ARG A N 1
ATOM 702 C CA . ARG A 1 88 ? -5.993 -2.695 0.049 1.00 94.25 88 ARG A CA 1
ATOM 703 C C . ARG A 1 88 ? -5.746 -1.624 -1.003 1.00 94.25 88 ARG A C 1
ATOM 705 O O . ARG A 1 88 ? -6.685 -1.113 -1.621 1.00 94.25 88 ARG A O 1
ATOM 712 N N . TRP A 1 89 ? -4.476 -1.317 -1.237 1.00 95.62 89 TRP A N 1
ATOM 713 C CA . TRP A 1 89 ? -4.065 -0.248 -2.143 1.00 95.62 89 TRP A CA 1
ATOM 714 C C . TRP A 1 89 ? -4.582 -0.451 -3.578 1.00 95.62 89 TRP A C 1
ATOM 716 O O . TRP A 1 89 ? -5.062 0.493 -4.199 1.00 95.62 89 TRP A O 1
ATOM 726 N N . ASN A 1 90 ? -4.591 -1.677 -4.097 1.00 94.31 90 ASN A N 1
ATOM 727 C CA . ASN A 1 90 ? -5.056 -2.005 -5.447 1.00 94.31 90 ASN A CA 1
ATOM 728 C C . ASN A 1 90 ? -6.522 -1.639 -5.718 1.00 94.31 90 ASN A C 1
ATOM 730 O O . ASN A 1 90 ? -6.867 -1.363 -6.867 1.00 94.31 90 ASN A O 1
ATOM 734 N N . PHE A 1 91 ? -7.381 -1.648 -4.696 1.00 95.25 91 PHE A N 1
ATOM 735 C CA . PHE A 1 91 ? -8.774 -1.218 -4.839 1.00 95.25 91 PHE A CA 1
ATOM 736 C C . PHE A 1 91 ? -8.918 0.292 -4.723 1.00 95.25 91 PHE A C 1
ATOM 738 O O . PHE A 1 91 ? -9.724 0.876 -5.444 1.00 95.25 91 PHE A O 1
ATOM 745 N N . PHE A 1 92 ? -8.105 0.916 -3.871 1.00 97.12 92 PHE A N 1
ATOM 746 C CA . PHE A 1 92 ? -8.078 2.363 -3.717 1.00 97.12 92 PHE A CA 1
ATOM 747 C C . PHE A 1 92 ? -7.478 3.075 -4.930 1.00 97.12 92 PHE A C 1
ATOM 749 O O . PHE A 1 92 ? -7.933 4.151 -5.283 1.00 97.12 92 PHE A O 1
ATOM 756 N N . GLU A 1 93 ? -6.485 2.493 -5.599 1.00 97.38 93 GLU A N 1
ATOM 757 C CA . GLU A 1 93 ? -5.802 3.110 -6.735 1.00 97.38 93 GLU A CA 1
ATOM 758 C C . GLU A 1 93 ? -5.679 2.136 -7.912 1.00 97.38 93 GLU A C 1
ATOM 760 O O . GLU A 1 93 ? -4.606 1.625 -8.228 1.00 97.38 93 GLU A O 1
ATOM 765 N N . LYS A 1 94 ? -6.801 1.866 -8.585 1.00 94.31 94 LYS A N 1
ATOM 766 C CA . LYS A 1 94 ? -6.848 0.936 -9.729 1.00 94.31 94 LYS A CA 1
ATOM 767 C C . LYS A 1 94 ? -5.981 1.409 -10.903 1.00 94.31 94 LYS A C 1
ATOM 769 O O . LYS A 1 94 ? -5.326 0.602 -11.562 1.00 94.31 94 LYS A O 1
ATOM 774 N N . GLU A 1 95 ? -5.955 2.720 -11.132 1.00 94.56 95 GLU A N 1
ATOM 775 C CA . GLU A 1 95 ? -5.168 3.388 -12.169 1.00 94.56 95 GLU A CA 1
ATOM 776 C C . GLU A 1 95 ? -4.229 4.421 -11.554 1.00 94.56 95 GLU A C 1
ATOM 778 O O . GLU A 1 95 ? -4.512 5.001 -10.505 1.00 94.56 95 GLU A O 1
ATOM 783 N N . MET A 1 96 ? -3.109 4.682 -12.231 1.00 94.88 96 MET A N 1
ATOM 784 C CA . MET A 1 96 ? -2.064 5.530 -11.683 1.00 94.88 96 MET A CA 1
ATOM 785 C C . MET A 1 96 ? -2.579 6.957 -11.377 1.00 94.88 96 MET A C 1
ATOM 787 O O . MET A 1 96 ? -2.789 7.750 -12.288 1.00 94.88 96 MET A O 1
ATOM 791 N N . GLY A 1 97 ? -2.763 7.299 -10.098 1.00 96.00 97 GLY A N 1
ATOM 792 C CA . GLY A 1 97 ? -3.097 8.638 -9.613 1.00 96.00 97 GLY A CA 1
ATOM 793 C C . GLY A 1 97 ? -4.600 8.876 -9.514 1.00 96.00 97 GLY A C 1
ATOM 794 O O . GLY A 1 97 ? -5.019 10.004 -9.261 1.00 96.00 97 GLY A O 1
ATOM 795 N N . ARG A 1 98 ? -5.409 7.832 -9.725 1.00 97.25 98 ARG A N 1
ATOM 796 C CA . ARG A 1 98 ? -6.867 7.875 -9.617 1.00 97.25 98 ARG A CA 1
ATOM 797 C C . ARG A 1 98 ? -7.303 7.103 -8.380 1.00 97.25 98 ARG A C 1
ATOM 799 O O . ARG A 1 98 ? -7.252 5.876 -8.364 1.00 97.25 98 ARG A O 1
ATOM 806 N N . TYR A 1 99 ? -7.724 7.850 -7.363 1.00 97.31 99 TYR A N 1
ATOM 807 C CA . TYR A 1 99 ? -8.067 7.320 -6.048 1.00 97.31 99 TYR A CA 1
ATOM 808 C C . TYR A 1 99 ? -9.583 7.149 -5.880 1.00 97.31 99 TYR A C 1
ATOM 810 O O . TYR A 1 99 ? -10.342 8.118 -5.957 1.00 97.31 99 TYR A O 1
ATOM 818 N N . ASP A 1 100 ? -10.027 5.922 -5.622 1.00 96.44 100 ASP A N 1
ATOM 819 C CA . ASP A 1 100 ? -11.420 5.559 -5.374 1.00 96.44 100 ASP A CA 1
ATOM 820 C C . ASP A 1 100 ? -11.795 5.826 -3.907 1.00 96.44 100 ASP A C 1
ATOM 822 O O . ASP A 1 100 ? -11.696 4.975 -3.022 1.00 96.44 100 ASP A O 1
ATOM 826 N N . THR A 1 101 ? -12.221 7.058 -3.634 1.00 96.62 101 THR A N 1
ATOM 827 C CA . THR A 1 101 ? -12.601 7.503 -2.281 1.00 96.62 101 THR A CA 1
ATOM 828 C C . THR A 1 101 ? -13.954 6.962 -1.810 1.00 96.62 101 THR A C 1
ATOM 830 O O . THR A 1 101 ? -14.335 7.191 -0.659 1.00 96.62 101 THR A O 1
ATOM 833 N N . THR A 1 102 ? -14.690 6.222 -2.652 1.00 97.06 102 THR A N 1
ATOM 834 C CA . THR A 1 102 ? -15.976 5.620 -2.259 1.00 97.06 102 THR A CA 1
ATOM 835 C C . THR A 1 102 ? -15.803 4.618 -1.118 1.00 97.06 102 THR A C 1
ATOM 837 O O . THR A 1 102 ? -16.648 4.563 -0.227 1.00 97.06 102 THR A O 1
ATOM 840 N N . ILE A 1 103 ? -14.665 3.915 -1.078 1.00 96.88 103 ILE A N 1
ATOM 841 C CA . ILE A 1 103 ? -14.310 2.971 -0.013 1.00 96.88 103 ILE A CA 1
ATOM 842 C C . ILE A 1 103 ? -14.270 3.695 1.340 1.00 96.88 103 ILE A C 1
ATOM 844 O O . ILE A 1 103 ? -14.947 3.287 2.279 1.00 96.88 103 ILE A O 1
ATOM 848 N N . LEU A 1 104 ? -13.544 4.816 1.426 1.00 97.75 104 LEU A N 1
ATOM 849 C CA . LEU A 1 104 ? -13.430 5.617 2.652 1.00 97.75 104 LEU A CA 1
ATOM 850 C C . LEU A 1 104 ? -14.780 6.194 3.089 1.00 97.75 104 LEU A C 1
ATOM 852 O O . LEU A 1 104 ? -15.125 6.132 4.269 1.00 97.75 104 LEU A O 1
ATOM 856 N N . ARG A 1 105 ? -15.570 6.701 2.132 1.00 98.00 105 ARG A N 1
ATOM 857 C CA . ARG A 1 105 ? -16.920 7.217 2.398 1.00 98.00 105 ARG A CA 1
ATOM 858 C C . ARG A 1 105 ? -17.818 6.144 3.009 1.00 98.00 105 ARG A C 1
ATOM 860 O O . ARG A 1 105 ? -18.488 6.409 4.001 1.00 98.00 105 ARG A O 1
ATOM 867 N N . ASN A 1 106 ? -17.809 4.945 2.433 1.00 98.19 106 ASN A N 1
ATOM 868 C CA . ASN A 1 106 ? -18.632 3.834 2.898 1.00 98.19 106 ASN A CA 1
ATOM 869 C C . ASN A 1 106 ? -18.177 3.340 4.277 1.00 98.19 106 ASN A C 1
ATOM 871 O O . ASN A 1 106 ? -19.026 3.130 5.139 1.00 98.19 106 ASN A O 1
ATOM 875 N N . ILE A 1 107 ? -16.862 3.224 4.515 1.00 98.38 107 ILE A N 1
ATOM 876 C CA . ILE A 1 107 ? -16.316 2.886 5.840 1.00 98.38 107 ILE A CA 1
ATOM 877 C C . ILE A 1 107 ? -16.802 3.896 6.879 1.00 98.38 107 ILE A C 1
ATOM 879 O O . ILE A 1 107 ? -17.361 3.489 7.894 1.00 98.38 107 ILE A O 1
ATOM 883 N N . LYS A 1 108 ? -16.633 5.197 6.610 1.00 98.38 108 LYS A N 1
ATOM 884 C CA . LYS A 1 108 ? -17.040 6.265 7.528 1.00 98.38 108 LYS A CA 1
ATOM 885 C C . LYS A 1 108 ? -18.537 6.202 7.831 1.00 98.38 108 LYS A C 1
ATOM 887 O O . LYS A 1 108 ? -18.919 6.086 8.988 1.00 98.38 108 LYS A O 1
ATOM 892 N N . MET A 1 109 ? -19.372 6.198 6.791 1.00 98.38 109 MET A N 1
ATOM 893 C CA . MET A 1 109 ? -20.832 6.166 6.922 1.00 98.38 109 MET A CA 1
ATOM 894 C C . MET A 1 109 ? -21.313 4.972 7.759 1.00 98.38 109 MET A C 1
ATOM 896 O O . MET A 1 109 ? -22.180 5.119 8.620 1.00 98.38 109 MET A O 1
ATOM 900 N N . ILE A 1 110 ? -20.760 3.781 7.514 1.00 98.44 110 ILE A N 1
ATOM 901 C CA . ILE A 1 110 ? -21.147 2.572 8.243 1.00 98.44 110 ILE A CA 1
ATOM 902 C C . ILE A 1 110 ? -20.619 2.613 9.686 1.00 98.44 110 ILE A C 1
ATOM 904 O O . ILE A 1 110 ? -21.355 2.268 10.610 1.00 98.44 110 ILE A O 1
ATOM 908 N N . ALA A 1 111 ? -19.377 3.049 9.904 1.00 98.31 111 ALA A N 1
ATOM 909 C CA . ALA A 1 111 ? -18.805 3.180 11.243 1.00 98.31 111 ALA A CA 1
ATOM 910 C C . ALA A 1 111 ? -19.624 4.138 12.119 1.00 98.31 111 ALA A C 1
ATOM 912 O O . ALA A 1 111 ? -19.977 3.793 13.247 1.00 98.31 111 ALA A O 1
ATOM 913 N N . GLU A 1 112 ? -20.012 5.291 11.571 1.00 97.94 112 GLU A N 1
ATOM 914 C CA . GLU A 1 112 ? -20.862 6.271 12.251 1.00 97.94 112 GLU A CA 1
ATOM 915 C C . GLU A 1 112 ? -22.247 5.702 12.567 1.00 97.94 112 GLU A C 1
ATOM 917 O O . GLU A 1 112 ? -22.717 5.825 13.698 1.00 97.94 112 GLU A O 1
ATOM 922 N N . LYS A 1 113 ? -22.868 4.985 11.617 1.00 98.38 113 LYS A N 1
ATOM 923 C CA . LYS A 1 113 ? -24.152 4.293 11.827 1.00 98.38 113 LYS A CA 1
ATOM 924 C C . LYS A 1 113 ? -24.117 3.341 13.028 1.00 98.38 113 LYS A C 1
ATOM 926 O O . LYS A 1 113 ? -25.109 3.231 13.746 1.00 98.38 113 LYS A O 1
ATOM 931 N N . TYR A 1 114 ? -23.000 2.647 13.244 1.00 98.31 114 TYR A N 1
ATOM 932 C CA . TYR A 1 114 ? -22.831 1.695 14.347 1.00 98.31 114 TYR A CA 1
ATOM 933 C C . TYR A 1 114 ? -22.150 2.290 15.588 1.00 98.31 114 TYR A C 1
ATOM 935 O O . TYR A 1 114 ? -21.972 1.582 16.585 1.00 98.31 114 TYR A O 1
ATOM 943 N N . ASN A 1 115 ? -21.827 3.588 15.571 1.00 97.44 115 ASN A N 1
ATOM 944 C CA . ASN A 1 115 ? -21.059 4.269 16.611 1.00 97.44 115 ASN A CA 1
ATOM 945 C C . ASN A 1 115 ? -19.770 3.497 16.954 1.00 97.44 115 ASN A C 1
ATOM 947 O O . ASN A 1 115 ? -19.577 3.042 18.088 1.00 97.44 115 ASN A O 1
ATOM 951 N N . LEU A 1 116 ? -18.949 3.280 15.925 1.00 98.44 116 LEU A N 1
ATOM 952 C CA . LEU A 1 116 ? -17.638 2.645 15.988 1.00 98.44 116 LEU A CA 1
ATOM 953 C C . LEU A 1 116 ? -16.565 3.633 15.530 1.00 98.44 116 LEU A C 1
ATOM 955 O O . LEU A 1 116 ? -16.762 4.387 14.579 1.00 98.44 116 LEU A O 1
ATOM 959 N N . LYS A 1 117 ? -15.401 3.579 16.173 1.00 98.50 117 LYS A N 1
ATOM 960 C CA . LYS A 1 117 ? -14.166 4.151 15.633 1.00 98.50 117 LYS A CA 1
ATOM 961 C C . LYS A 1 117 ? -13.518 3.177 14.650 1.00 98.50 117 LYS A C 1
ATOM 963 O O . LYS A 1 117 ? -13.830 1.988 14.641 1.00 98.50 117 LYS A O 1
ATOM 968 N N . VAL A 1 118 ? -12.613 3.670 13.817 1.00 98.62 118 VAL A N 1
ATOM 969 C CA . VAL A 1 118 ? -11.976 2.892 12.753 1.00 98.62 118 VAL A CA 1
ATOM 970 C C . VAL A 1 118 ? -10.463 2.928 12.895 1.00 98.62 118 VAL A C 1
ATOM 972 O O . VAL A 1 118 ? -9.859 3.995 13.019 1.00 98.62 118 VAL A O 1
ATOM 975 N N . ILE A 1 119 ? -9.855 1.749 12.802 1.00 98.50 119 ILE A N 1
ATOM 976 C CA . ILE A 1 119 ? -8.427 1.583 12.543 1.00 98.50 119 ILE A CA 1
ATOM 977 C C . ILE A 1 119 ? -8.276 1.118 11.099 1.00 98.50 119 ILE A C 1
ATOM 979 O O . ILE A 1 119 ? -8.841 0.097 10.716 1.00 98.50 119 ILE A O 1
ATOM 983 N N . ILE A 1 120 ? -7.530 1.859 10.281 1.00 97.69 120 ILE A N 1
ATOM 984 C CA . ILE A 1 120 ? -7.233 1.439 8.906 1.00 97.69 120 ILE A CA 1
ATOM 985 C C . ILE A 1 120 ? -6.039 0.490 8.926 1.00 97.69 120 ILE A C 1
ATOM 987 O O . ILE A 1 120 ? -4.971 0.846 9.419 1.00 97.69 120 ILE A O 1
ATOM 991 N N . LEU A 1 121 ? -6.189 -0.688 8.332 1.00 95.88 121 LEU A N 1
ATOM 992 C CA . LEU A 1 121 ? -5.084 -1.598 8.056 1.00 95.88 121 LEU A CA 1
ATOM 993 C C . LEU A 1 121 ? -4.634 -1.374 6.612 1.00 95.88 121 LEU A C 1
ATOM 995 O O . LEU A 1 121 ? -5.237 -1.906 5.676 1.00 95.88 121 LEU A O 1
ATOM 999 N N . TRP A 1 122 ? -3.616 -0.531 6.416 1.00 95.12 122 TRP A N 1
ATOM 1000 C CA . TRP A 1 122 ? -3.102 -0.217 5.087 1.00 95.12 122 TRP A CA 1
ATOM 1001 C C . TRP A 1 122 ? -2.306 -1.395 4.530 1.00 95.12 122 TRP A C 1
ATOM 1003 O O . TRP A 1 122 ? -1.164 -1.664 4.908 1.00 95.12 122 TRP A O 1
ATOM 1013 N N . PHE A 1 123 ? -2.930 -2.083 3.588 1.00 92.81 123 PHE A N 1
ATOM 1014 C CA . PHE A 1 123 ? -2.405 -3.238 2.887 1.00 92.81 123 PHE A CA 1
ATOM 1015 C C . PHE A 1 123 ? -1.848 -2.768 1.544 1.00 92.81 123 PHE A C 1
ATOM 1017 O O . PHE A 1 123 ? -2.571 -2.642 0.553 1.00 92.81 123 PHE A O 1
ATOM 1024 N N . GLY A 1 124 ? -0.553 -2.449 1.546 1.00 90.81 124 GLY A N 1
ATOM 1025 C CA . GLY A 1 124 ? 0.160 -1.869 0.412 1.00 90.81 124 GLY A CA 1
ATOM 1026 C C . GLY A 1 124 ? 1.176 -2.817 -0.218 1.00 90.81 124 GLY A C 1
ATOM 1027 O O . GLY A 1 124 ? 0.815 -3.898 -0.688 1.00 90.81 124 GLY A O 1
ATOM 1028 N N . SER A 1 125 ? 2.437 -2.383 -0.273 1.00 84.00 125 SER A N 1
ATOM 1029 C CA . SER A 1 125 ? 3.498 -3.093 -1.002 1.00 84.00 125 SER A CA 1
ATOM 1030 C C . SER A 1 125 ? 3.935 -4.419 -0.379 1.00 84.00 125 SER A C 1
ATOM 1032 O O . SER A 1 125 ? 4.309 -5.329 -1.112 1.00 84.00 125 SER A O 1
ATOM 1034 N N . ASN A 1 126 ? 3.892 -4.559 0.945 1.00 78.62 126 ASN A N 1
ATOM 1035 C CA . ASN A 1 126 ? 4.334 -5.770 1.634 1.00 78.62 126 ASN A CA 1
ATOM 1036 C C . ASN A 1 126 ? 3.365 -6.136 2.769 1.00 78.62 126 ASN A C 1
ATOM 1038 O O . ASN A 1 126 ? 3.130 -5.323 3.667 1.00 78.62 126 ASN A O 1
ATOM 1042 N N . ILE A 1 127 ? 2.823 -7.359 2.728 1.00 79.69 127 ILE A N 1
ATOM 1043 C CA . ILE A 1 127 ? 1.943 -7.933 3.759 1.00 79.69 127 ILE A CA 1
ATOM 1044 C C . ILE A 1 127 ? 2.353 -9.391 4.002 1.00 79.69 127 ILE A C 1
ATOM 1046 O O . ILE A 1 127 ? 2.403 -10.188 3.061 1.00 79.69 127 ILE A O 1
ATOM 1050 N N . SER A 1 128 ? 2.714 -9.723 5.244 1.00 73.00 128 SER A N 1
ATOM 1051 C CA . SER A 1 128 ? 3.095 -11.068 5.714 1.00 73.00 128 SER A CA 1
ATOM 1052 C C . SER A 1 128 ? 4.146 -11.775 4.836 1.00 73.00 128 SER A C 1
ATOM 1054 O O . SER A 1 128 ? 4.248 -12.999 4.814 1.00 73.00 128 SER A O 1
ATOM 1056 N N . GLY A 1 129 ? 4.926 -11.008 4.065 1.00 61.94 129 GLY A N 1
ATOM 1057 C CA . GLY A 1 129 ? 5.940 -11.507 3.136 1.00 61.94 129 GLY A CA 1
ATOM 1058 C C . GLY A 1 129 ? 5.429 -12.368 1.978 1.00 61.94 129 GLY A C 1
ATOM 1059 O O . GLY A 1 129 ? 6.222 -13.096 1.386 1.00 61.94 129 GLY A O 1
ATOM 1060 N N . HIS A 1 130 ? 4.139 -12.313 1.640 1.00 61.84 130 HIS A N 1
ATOM 1061 C CA . HIS A 1 130 ? 3.603 -13.081 0.512 1.00 61.84 130 HIS A CA 1
ATOM 1062 C C . HIS A 1 130 ? 2.412 -12.418 -0.183 1.00 61.84 130 HIS A C 1
ATOM 1064 O O . HIS A 1 130 ? 2.320 -12.468 -1.413 1.00 61.84 130 HIS A O 1
ATOM 1070 N N . GLU A 1 131 ? 1.534 -11.755 0.570 1.00 64.38 131 GLU A N 1
ATOM 1071 C CA . GLU A 1 131 ? 0.392 -11.048 0.007 1.00 64.38 131 GLU A CA 1
ATOM 1072 C C . GLU A 1 131 ? 0.809 -9.688 -0.558 1.00 64.38 131 GLU A C 1
ATOM 1074 O O . GLU A 1 131 ? 1.540 -8.912 0.064 1.00 64.38 131 GLU A O 1
ATOM 1079 N N . ASN A 1 132 ? 0.316 -9.388 -1.760 1.00 70.19 132 ASN A N 1
ATOM 1080 C CA . ASN A 1 132 ? 0.627 -8.151 -2.457 1.00 70.19 132 ASN A CA 1
ATOM 1081 C C . ASN A 1 132 ? -0.650 -7.434 -2.906 1.00 70.19 132 ASN A C 1
ATOM 1083 O O . ASN A 1 132 ? -1.310 -7.821 -3.881 1.00 70.19 132 ASN A O 1
ATOM 1087 N N . CYS A 1 133 ? -0.938 -6.333 -2.220 1.00 88.44 133 CYS A N 1
ATOM 1088 C CA . CYS A 1 133 ? -2.080 -5.474 -2.480 1.00 88.44 133 CYS A CA 1
ATOM 1089 C C . CYS A 1 133 ? -1.724 -4.249 -3.334 1.00 88.44 133 CYS A C 1
ATOM 1091 O O . CYS A 1 133 ? -2.502 -3.302 -3.369 1.00 88.44 133 CYS A O 1
ATOM 1093 N N . VAL A 1 134 ? -0.598 -4.242 -4.059 1.00 89.44 134 VAL A N 1
ATOM 1094 C CA . VAL A 1 134 ? -0.298 -3.166 -5.016 1.00 89.44 134 VAL A CA 1
ATOM 1095 C C . VAL A 1 134 ? -1.255 -3.178 -6.216 1.00 89.44 134 VAL A C 1
ATOM 1097 O O . VAL A 1 134 ? -1.714 -4.243 -6.650 1.00 89.44 134 VAL A O 1
ATOM 1100 N N . PRO A 1 135 ? -1.517 -2.007 -6.819 1.00 92.19 135 PRO A N 1
ATOM 1101 C CA . PRO A 1 135 ? -2.242 -1.897 -8.076 1.00 92.19 135 PRO A CA 1
ATOM 1102 C C . PRO A 1 135 ? -1.685 -2.762 -9.212 1.00 92.19 135 PRO A C 1
ATOM 1104 O O . PRO A 1 135 ? -0.481 -3.000 -9.316 1.00 92.19 135 PRO A O 1
ATOM 1107 N N . ASN A 1 136 ? -2.555 -3.158 -10.146 1.00 87.88 136 ASN A N 1
ATOM 1108 C CA . ASN A 1 136 ? -2.166 -3.992 -11.289 1.00 87.88 136 ASN A CA 1
ATOM 1109 C C . ASN A 1 136 ? -1.067 -3.350 -12.148 1.00 87.88 136 ASN A C 1
ATOM 1111 O O . ASN A 1 136 ? -0.191 -4.060 -12.628 1.00 87.88 136 ASN A O 1
ATOM 1115 N N . TYR A 1 137 ? -1.066 -2.022 -12.310 1.00 85.62 137 TYR A N 1
ATOM 1116 C CA . TYR A 1 137 ? -0.021 -1.328 -13.073 1.00 85.62 137 TYR A CA 1
ATOM 1117 C C . TYR A 1 137 ? 1.365 -1.428 -12.411 1.00 85.62 137 TYR A C 1
ATOM 1119 O O . TYR A 1 137 ? 2.370 -1.372 -13.109 1.00 85.62 137 TYR A O 1
ATOM 1127 N N . ILE A 1 138 ? 1.426 -1.621 -11.088 1.00 85.56 138 ILE A N 1
ATOM 1128 C CA . ILE A 1 138 ? 2.672 -1.893 -10.360 1.00 85.56 138 ILE A CA 1
ATOM 1129 C C . ILE A 1 138 ? 3.063 -3.356 -10.530 1.00 85.56 138 ILE A C 1
ATOM 1131 O O . ILE A 1 138 ? 4.193 -3.666 -10.894 1.00 85.56 138 ILE A O 1
ATOM 1135 N N . ARG A 1 139 ? 2.108 -4.267 -10.309 1.00 78.31 139 ARG A N 1
ATOM 1136 C CA . ARG A 1 139 ? 2.332 -5.714 -10.428 1.00 78.31 139 ARG A CA 1
ATOM 1137 C C . ARG A 1 139 ? 2.809 -6.119 -11.827 1.00 78.31 139 ARG A C 1
ATOM 1139 O O . ARG A 1 139 ? 3.627 -7.025 -11.953 1.00 78.31 139 ARG A O 1
ATOM 1146 N N . ASN A 1 140 ? 2.296 -5.450 -12.857 1.00 75.56 140 ASN A N 1
ATOM 1147 C CA . ASN A 1 140 ? 2.590 -5.747 -14.257 1.00 75.56 140 ASN A CA 1
ATOM 1148 C C . ASN A 1 140 ? 3.866 -5.061 -14.776 1.00 75.56 140 ASN A C 1
ATOM 1150 O O . ASN A 1 140 ? 4.342 -5.435 -15.844 1.00 75.56 140 ASN A O 1
ATOM 1154 N N . ASP A 1 141 ? 4.436 -4.094 -14.047 1.00 72.06 141 ASP A N 1
ATOM 1155 C CA . ASP A 1 141 ? 5.700 -3.439 -14.402 1.00 72.06 141 ASP A CA 1
ATOM 1156 C C . ASP A 1 141 ? 6.817 -3.873 -13.444 1.00 72.06 141 ASP A C 1
ATOM 1158 O O . ASP A 1 141 ? 7.310 -3.117 -12.605 1.00 72.06 141 ASP A O 1
ATOM 1162 N N . SER A 1 142 ? 7.248 -5.125 -13.605 1.00 64.31 142 SER A N 1
ATOM 1163 C CA . SER A 1 142 ? 8.345 -5.729 -12.838 1.00 64.31 142 SER A CA 1
ATOM 1164 C C . SER A 1 142 ? 9.731 -5.173 -13.190 1.00 64.31 142 SER A C 1
ATOM 1166 O O . SER A 1 142 ? 10.744 -5.703 -12.730 1.00 64.31 142 SER A O 1
ATOM 1168 N N . ILE A 1 143 ? 9.793 -4.150 -14.047 1.00 61.34 143 ILE A N 1
ATOM 1169 C CA . ILE A 1 143 ? 11.028 -3.482 -14.453 1.00 61.34 143 ILE A CA 1
ATOM 1170 C C . ILE A 1 143 ? 11.186 -2.171 -13.688 1.00 61.34 143 ILE A C 1
ATOM 1172 O O . ILE A 1 143 ? 12.280 -1.853 -13.222 1.00 61.34 143 ILE A O 1
ATOM 1176 N N . MET A 1 144 ? 10.105 -1.402 -13.558 1.00 69.56 144 MET A N 1
ATOM 1177 C CA . MET A 1 144 ? 10.075 -0.214 -12.713 1.00 69.56 144 MET A CA 1
ATOM 1178 C C . MET A 1 144 ? 9.937 -0.585 -11.236 1.00 69.56 144 MET A C 1
ATOM 1180 O O . MET A 1 144 ? 10.669 -0.048 -10.407 1.00 69.56 144 MET A O 1
ATOM 1184 N N . TYR A 1 145 ? 9.050 -1.529 -10.916 1.00 74.88 145 TYR A N 1
ATOM 1185 C CA . TYR A 1 145 ? 8.759 -1.968 -9.555 1.00 74.88 145 TYR A CA 1
ATOM 1186 C C . TYR A 1 145 ? 9.321 -3.369 -9.340 1.00 74.88 145 TYR A C 1
ATOM 1188 O O . TYR A 1 145 ? 8.647 -4.378 -9.543 1.00 74.88 145 TYR A O 1
ATOM 1196 N N . ILE A 1 146 ? 10.599 -3.429 -8.974 1.00 66.75 146 ILE A N 1
ATOM 1197 C CA . ILE A 1 146 ? 11.338 -4.690 -8.897 1.00 66.75 146 ILE A CA 1
ATOM 1198 C C . ILE A 1 146 ? 11.013 -5.391 -7.562 1.00 66.75 146 ILE A C 1
ATOM 1200 O O . ILE A 1 146 ? 11.389 -4.875 -6.502 1.00 66.75 146 ILE A O 1
ATOM 1204 N N . PRO A 1 147 ? 10.323 -6.549 -7.564 1.00 69.50 147 PRO A N 1
ATOM 1205 C CA . PRO A 1 147 ? 10.174 -7.360 -6.362 1.00 69.50 147 PRO A CA 1
ATOM 1206 C C . PRO A 1 147 ? 11.530 -7.915 -5.892 1.00 69.50 147 PRO A C 1
ATOM 1208 O O . PRO A 1 147 ? 12.493 -7.980 -6.657 1.00 69.50 147 PRO A O 1
ATOM 1211 N N . TYR A 1 148 ? 11.610 -8.346 -4.635 1.00 66.50 148 TYR A N 1
ATOM 1212 C CA . TYR A 1 148 ? 12.692 -9.191 -4.154 1.00 66.50 148 TYR A CA 1
ATOM 1213 C C . TYR A 1 148 ? 12.849 -10.401 -5.078 1.00 66.50 148 TYR A C 1
ATOM 1215 O O . TYR A 1 148 ? 11.882 -11.042 -5.503 1.00 66.50 148 TYR A O 1
ATOM 1223 N N . THR A 1 149 ? 14.098 -10.708 -5.387 1.00 60.06 149 THR A N 1
ATOM 1224 C CA . THR A 1 149 ? 14.463 -11.913 -6.125 1.00 60.06 149 THR A CA 1
ATOM 1225 C C . THR A 1 149 ? 14.777 -13.022 -5.13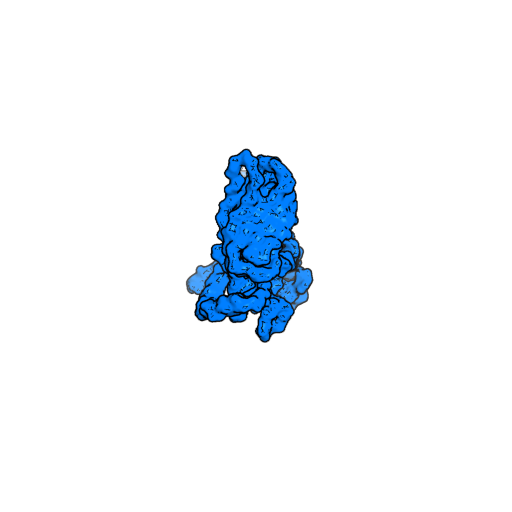6 1.00 60.06 149 THR A C 1
ATOM 1227 O O . THR A 1 149 ? 15.001 -12.735 -3.974 1.00 60.06 149 THR A O 1
ATOM 1230 N N . ARG A 1 150 ? 14.847 -14.284 -5.541 1.00 57.41 150 ARG A N 1
ATOM 1231 C CA . ARG A 1 150 ? 15.451 -15.323 -4.701 1.00 57.41 150 ARG A CA 1
ATOM 1232 C C . ARG A 1 150 ? 16.973 -15.142 -4.613 1.00 57.41 150 ARG A C 1
ATOM 1234 O O . ARG A 1 150 ? 17.549 -14.341 -5.353 1.00 57.41 150 ARG A O 1
ATOM 1241 N N . SER A 1 151 ? 17.645 -15.907 -3.754 1.00 52.56 151 SER A N 1
ATOM 1242 C CA . SER A 1 151 ? 19.119 -15.978 -3.708 1.00 52.56 151 SER A CA 1
ATOM 1243 C C . SER A 1 151 ? 19.742 -16.344 -5.066 1.00 52.56 151 SER A C 1
ATOM 1245 O O . SER A 1 151 ? 20.820 -15.865 -5.417 1.00 52.56 151 SER A O 1
ATOM 1247 N N . ASP A 1 152 ? 19.026 -17.118 -5.885 1.00 51.41 152 ASP A N 1
ATOM 1248 C CA . ASP A 1 152 ? 19.391 -17.468 -7.263 1.00 51.41 152 ASP A CA 1
ATOM 1249 C C . ASP A 1 152 ? 19.040 -16.383 -8.306 1.00 51.41 152 ASP A C 1
ATOM 1251 O O . ASP A 1 152 ? 19.225 -16.581 -9.512 1.00 51.41 152 ASP A O 1
ATOM 1255 N N . LYS A 1 153 ? 18.551 -15.230 -7.831 1.00 48.00 153 LYS A N 1
ATOM 1256 C CA . LYS A 1 153 ? 18.108 -14.053 -8.586 1.00 48.00 153 LYS A CA 1
ATOM 1257 C C . LYS A 1 153 ? 16.936 -14.307 -9.535 1.00 48.00 153 LYS A C 1
ATOM 1259 O O . LYS A 1 153 ? 16.682 -13.477 -10.407 1.00 48.00 153 LYS A O 1
ATOM 1264 N N . SER A 1 154 ? 16.209 -15.417 -9.388 1.00 52.09 154 SER A N 1
ATOM 1265 C CA . SER A 1 154 ? 14.906 -15.558 -10.032 1.00 52.09 154 SER A CA 1
ATOM 1266 C C . SER A 1 154 ? 13.896 -14.638 -9.372 1.00 52.09 154 SER A C 1
ATOM 1268 O O . SER A 1 154 ? 14.002 -14.325 -8.186 1.00 52.09 154 SER A O 1
ATOM 1270 N N . PHE A 1 155 ? 12.859 -14.248 -10.109 1.00 52.91 155 PHE A N 1
ATOM 1271 C CA . PHE A 1 155 ? 11.654 -13.776 -9.449 1.00 52.91 155 PHE A CA 1
ATOM 1272 C C . PHE A 1 155 ? 11.186 -14.840 -8.462 1.00 52.91 155 PHE A C 1
ATOM 1274 O O . PHE A 1 155 ? 11.121 -16.028 -8.796 1.00 52.91 155 PHE A O 1
ATOM 1281 N N . ALA A 1 156 ? 10.858 -14.415 -7.250 1.00 54.25 156 ALA A N 1
ATOM 1282 C CA . ALA A 1 156 ? 10.250 -15.286 -6.265 1.00 54.25 156 ALA A CA 1
ATOM 1283 C C . ALA A 1 156 ? 8.753 -15.434 -6.542 1.00 54.25 156 ALA A C 1
ATOM 1285 O O . ALA A 1 156 ? 7.916 -15.115 -5.713 1.00 54.25 156 ALA A O 1
ATOM 1286 N N . THR A 1 157 ? 8.397 -15.917 -7.733 1.00 50.81 157 THR A N 1
ATOM 1287 C CA . THR A 1 157 ? 6.992 -16.153 -8.084 1.00 50.81 157 THR A CA 1
ATOM 1288 C C . THR A 1 157 ? 6.379 -17.283 -7.266 1.00 50.81 157 THR A C 1
ATOM 1290 O O . THR A 1 157 ? 5.176 -17.445 -7.286 1.00 50.81 157 THR A O 1
ATOM 1293 N N . LYS A 1 158 ? 7.156 -18.071 -6.529 1.00 54.44 158 LYS A N 1
ATOM 1294 C CA . LYS A 1 158 ? 6.662 -19.006 -5.513 1.00 54.44 158 LYS A CA 1
ATOM 1295 C C . LYS A 1 158 ? 7.667 -19.030 -4.369 1.00 54.44 158 LYS A C 1
ATOM 1297 O O . LYS A 1 158 ? 8.824 -18.653 -4.567 1.00 54.44 158 LYS A O 1
ATOM 1302 N N . ILE A 1 159 ? 7.265 -19.492 -3.199 1.00 55.09 159 ILE A N 1
ATOM 1303 C CA . ILE A 1 159 ? 8.163 -19.824 -2.089 1.00 55.09 159 ILE A CA 1
ATOM 1304 C C . ILE A 1 159 ? 7.789 -21.233 -1.638 1.00 55.09 159 ILE A C 1
ATOM 1306 O O . ILE A 1 159 ? 6.610 -21.589 -1.685 1.00 55.09 159 ILE A O 1
ATOM 1310 N N . SER A 1 160 ? 8.786 -22.050 -1.295 1.00 51.03 160 SER A N 1
ATOM 1311 C CA . SER A 1 160 ? 8.554 -23.366 -0.688 1.00 51.03 160 SER A CA 1
ATOM 1312 C C . SER A 1 160 ? 7.631 -23.201 0.524 1.00 51.03 160 SER A C 1
ATOM 1314 O O . SER A 1 160 ? 7.789 -22.249 1.278 1.00 51.03 160 SER A O 1
ATOM 1316 N N . ASP A 1 161 ? 6.655 -24.084 0.716 1.00 54.94 161 ASP A N 1
ATOM 1317 C CA . ASP A 1 161 ? 5.829 -24.132 1.937 1.00 54.94 161 ASP A CA 1
ATOM 1318 C C . ASP A 1 161 ? 4.843 -22.965 2.175 1.00 54.94 161 ASP A C 1
ATOM 1320 O O . ASP A 1 161 ? 4.052 -23.018 3.116 1.00 54.94 161 ASP A O 1
ATOM 1324 N N . MET A 1 162 ? 4.789 -21.957 1.294 1.00 53.59 162 MET A N 1
ATOM 1325 C CA . MET A 1 162 ? 3.720 -20.948 1.269 1.00 53.59 162 MET A CA 1
ATOM 1326 C C . MET A 1 162 ? 2.796 -21.206 0.072 1.00 53.59 162 MET A C 1
ATOM 1328 O O . MET A 1 162 ? 3.178 -21.008 -1.081 1.00 53.59 162 MET A O 1
ATOM 1332 N N . GLY A 1 163 ? 1.572 -21.681 0.328 1.00 47.12 163 GLY A N 1
ATOM 1333 C CA . GLY A 1 163 ? 0.582 -21.927 -0.725 1.00 47.12 163 GLY A CA 1
ATOM 1334 C C . GLY A 1 163 ? 0.230 -20.640 -1.485 1.00 47.12 163 GLY A C 1
ATOM 1335 O O . GLY A 1 163 ? -0.228 -19.676 -0.883 1.00 47.12 163 GLY A O 1
ATOM 1336 N N . GLY A 1 164 ? 0.435 -20.613 -2.806 1.00 50.97 164 GLY A N 1
ATOM 1337 C CA . GLY A 1 164 ? 0.076 -19.473 -3.657 1.00 50.97 164 GLY A CA 1
ATOM 1338 C C . GLY A 1 164 ? 0.860 -19.410 -4.972 1.00 50.97 164 GLY A C 1
ATOM 1339 O O . GLY A 1 164 ? 1.986 -19.892 -5.074 1.00 50.97 164 GLY A O 1
ATOM 1340 N N . ASP A 1 165 ? 0.255 -18.818 -6.007 1.00 45.97 165 ASP A N 1
ATOM 1341 C CA . ASP A 1 165 ? 0.796 -18.829 -7.375 1.00 45.97 165 ASP A CA 1
ATOM 1342 C C . ASP A 1 165 ? 1.763 -17.684 -7.721 1.00 45.97 165 ASP A C 1
ATOM 1344 O O . ASP A 1 165 ? 2.343 -17.715 -8.807 1.00 45.97 165 ASP A O 1
ATOM 1348 N N . ARG A 1 166 ? 1.944 -16.685 -6.841 1.00 53.22 166 ARG A N 1
ATOM 1349 C CA . ARG A 1 166 ? 2.838 -15.524 -7.038 1.00 53.22 166 ARG A CA 1
ATOM 1350 C C . ARG A 1 166 ? 3.059 -14.736 -5.754 1.00 53.22 166 ARG A C 1
ATOM 1352 O O . ARG A 1 166 ? 2.160 -14.023 -5.325 1.00 53.22 166 ARG A O 1
ATOM 1359 N N . ILE A 1 167 ? 4.267 -14.814 -5.194 1.00 55.06 167 ILE A N 1
ATOM 1360 C CA . ILE A 1 167 ? 4.709 -13.922 -4.117 1.00 55.06 167 ILE A CA 1
ATOM 1361 C C . ILE A 1 167 ? 5.436 -12.724 -4.728 1.00 55.06 167 ILE A C 1
ATOM 1363 O O . ILE A 1 167 ? 6.291 -12.852 -5.600 1.00 55.06 167 ILE A O 1
ATOM 1367 N N . TYR A 1 168 ? 5.064 -11.531 -4.283 1.00 59.59 168 TYR A N 1
ATOM 1368 C CA . TYR A 1 168 ? 5.720 -10.286 -4.657 1.00 59.59 168 TYR A CA 1
ATOM 1369 C C . TYR A 1 168 ? 6.020 -9.525 -3.370 1.00 59.59 168 TYR A C 1
ATOM 1371 O O . TYR A 1 168 ? 5.259 -8.649 -2.976 1.00 59.59 168 TYR A O 1
ATOM 1379 N N . CYS A 1 169 ? 7.118 -9.862 -2.699 1.00 65.94 169 CYS A N 1
ATOM 1380 C CA . CYS A 1 169 ? 7.696 -8.920 -1.747 1.00 65.94 169 CYS A CA 1
ATOM 1381 C C . CYS A 1 169 ? 8.438 -7.867 -2.553 1.00 65.94 169 CYS A C 1
ATOM 1383 O O . CYS A 1 169 ? 9.188 -8.238 -3.450 1.00 65.94 169 CYS A O 1
ATOM 1385 N N . TYR A 1 170 ? 8.307 -6.586 -2.236 1.00 72.81 170 TYR A N 1
ATOM 1386 C CA . TYR A 1 170 ? 9.074 -5.545 -2.918 1.00 72.81 170 TYR A CA 1
ATOM 1387 C C . TYR A 1 170 ? 10.229 -5.033 -2.093 1.00 72.81 170 TYR A C 1
ATOM 1389 O O . TYR A 1 170 ? 10.088 -4.828 -0.889 1.00 72.81 170 TYR A O 1
ATOM 1397 N N . SER A 1 171 ? 11.348 -4.762 -2.770 1.00 65.06 171 SER A N 1
ATOM 1398 C CA . SER A 1 171 ? 12.484 -4.107 -2.138 1.00 65.06 171 SER A CA 1
ATOM 1399 C C . SER A 1 171 ? 12.097 -2.726 -1.636 1.00 65.06 171 SER A C 1
ATOM 1401 O O . SER A 1 171 ? 11.650 -1.863 -2.393 1.00 65.06 171 SER A O 1
ATOM 1403 N N . LEU A 1 172 ? 12.334 -2.526 -0.348 1.00 63.94 172 LEU A N 1
ATOM 1404 C CA . LEU A 1 172 ? 12.113 -1.268 0.351 1.00 63.94 172 LEU A CA 1
ATOM 1405 C C . LEU A 1 172 ? 13.410 -0.456 0.490 1.00 63.94 172 LEU A C 1
ATOM 1407 O O . LEU A 1 172 ? 13.491 0.429 1.333 1.00 63.94 172 LEU A O 1
ATOM 1411 N N . ASP A 1 173 ? 14.448 -0.777 -0.295 1.00 59.25 173 ASP A N 1
ATOM 1412 C CA . ASP A 1 173 ? 15.725 -0.060 -0.228 1.00 59.25 173 ASP A CA 1
ATOM 1413 C C . ASP A 1 173 ? 15.522 1.432 -0.535 1.00 59.25 173 ASP A C 1
ATOM 1415 O O . ASP A 1 173 ? 14.946 1.800 -1.562 1.00 59.25 173 ASP A O 1
ATOM 1419 N N . GLU A 1 174 ? 15.990 2.275 0.383 1.00 53.47 174 GLU A N 1
ATOM 1420 C CA . GLU A 1 174 ? 15.887 3.733 0.333 1.00 53.47 174 GLU A CA 1
ATOM 1421 C C . GLU A 1 174 ? 17.149 4.412 -0.205 1.00 53.47 174 GLU A C 1
ATOM 1423 O O . GLU A 1 174 ? 17.152 5.626 -0.405 1.00 53.47 174 GLU A O 1
ATOM 1428 N N . LYS A 1 175 ? 18.244 3.672 -0.445 1.00 50.16 175 LYS A N 1
ATOM 1429 C CA . LYS A 1 175 ? 19.519 4.278 -0.877 1.00 50.16 175 LYS A CA 1
ATOM 1430 C C . LYS A 1 175 ? 19.449 4.957 -2.256 1.00 50.16 175 LYS A C 1
ATOM 1432 O O . LYS A 1 175 ? 20.372 5.682 -2.623 1.00 50.16 175 LYS A O 1
ATOM 1437 N N . HIS A 1 176 ? 18.346 4.786 -2.986 1.00 52.59 176 HIS A N 1
ATOM 1438 C CA . HIS A 1 176 ? 18.029 5.426 -4.265 1.00 52.59 176 HIS A CA 1
ATOM 1439 C C . HIS A 1 176 ? 16.547 5.844 -4.289 1.00 52.59 176 HIS A C 1
ATOM 1441 O O . HIS A 1 176 ? 15.771 5.296 -3.506 1.00 52.59 176 HIS A O 1
ATOM 1447 N N . PRO A 1 177 ? 16.111 6.787 -5.157 1.00 57.88 177 PRO A N 1
ATOM 1448 C CA . PRO A 1 177 ? 14.688 7.091 -5.301 1.00 57.88 177 PRO A CA 1
ATOM 1449 C C . PRO A 1 177 ? 13.922 5.813 -5.659 1.00 57.88 177 PRO A C 1
ATOM 1451 O O . PRO A 1 177 ? 14.019 5.301 -6.773 1.00 57.88 177 PRO A O 1
ATOM 1454 N N . ASN A 1 178 ? 13.203 5.280 -4.673 1.00 72.75 178 ASN A N 1
ATOM 1455 C CA . ASN A 1 178 ? 12.422 4.065 -4.800 1.00 72.75 178 ASN A CA 1
ATOM 1456 C C . ASN A 1 178 ? 11.041 4.442 -5.344 1.00 72.75 178 ASN A C 1
ATOM 1458 O O . ASN A 1 178 ? 10.198 4.985 -4.625 1.00 72.75 178 ASN A O 1
ATOM 1462 N N . ASP A 1 179 ? 10.839 4.191 -6.638 1.00 80.50 179 ASP A N 1
ATOM 1463 C CA . ASP A 1 179 ? 9.612 4.540 -7.356 1.00 80.50 179 ASP A CA 1
ATOM 1464 C C . ASP A 1 179 ? 8.365 3.906 -6.720 1.00 80.50 179 ASP A C 1
ATOM 1466 O O . ASP A 1 179 ? 7.303 4.529 -6.719 1.00 80.50 179 ASP A O 1
ATOM 1470 N N . LEU A 1 180 ? 8.486 2.703 -6.143 1.00 83.38 180 LEU A N 1
ATOM 1471 C CA . LEU A 1 180 ? 7.389 2.040 -5.438 1.00 83.38 180 LEU A CA 1
ATOM 1472 C C . LEU A 1 180 ? 7.030 2.779 -4.150 1.00 83.38 180 LEU A C 1
ATOM 1474 O O . LEU A 1 180 ? 5.867 3.118 -3.948 1.00 83.38 180 LEU A O 1
ATOM 1478 N N . LEU A 1 181 ? 8.028 3.067 -3.311 1.00 84.06 181 LEU A N 1
ATOM 1479 C CA . LEU A 1 181 ? 7.826 3.777 -2.049 1.00 84.06 181 LEU A CA 1
ATOM 1480 C C . LEU A 1 181 ? 7.248 5.174 -2.295 1.00 84.06 181 LEU A C 1
ATOM 1482 O O . LEU A 1 181 ? 6.294 5.580 -1.640 1.00 84.06 181 LEU A O 1
ATOM 1486 N N . LEU A 1 182 ? 7.768 5.900 -3.291 1.00 87.00 182 LEU A N 1
ATOM 1487 C CA . LEU A 1 182 ? 7.212 7.190 -3.700 1.00 87.00 182 LEU A CA 1
ATOM 1488 C C . LEU A 1 182 ? 5.746 7.060 -4.127 1.00 87.00 182 LEU A C 1
ATOM 1490 O O . LEU A 1 182 ? 4.936 7.954 -3.871 1.00 87.00 182 LEU A O 1
ATOM 1494 N N . ARG A 1 183 ? 5.397 5.961 -4.797 1.00 91.25 183 ARG A N 1
ATOM 1495 C CA . ARG A 1 183 ? 4.038 5.721 -5.263 1.00 91.25 183 ARG A CA 1
ATOM 1496 C C . ARG A 1 183 ? 3.075 5.425 -4.124 1.00 91.25 183 ARG A C 1
ATOM 1498 O O . ARG A 1 183 ? 2.008 6.031 -4.080 1.00 91.25 183 ARG A O 1
ATOM 1505 N N . GLU A 1 184 ? 3.482 4.562 -3.204 1.00 92.81 184 GLU A N 1
ATOM 1506 C CA . GLU A 1 184 ? 2.704 4.206 -2.022 1.00 92.81 184 GLU A CA 1
ATOM 1507 C C . GLU A 1 184 ? 2.482 5.426 -1.123 1.00 92.81 184 GLU A C 1
ATOM 1509 O O . GLU A 1 184 ? 1.355 5.698 -0.714 1.00 92.81 184 GLU A O 1
ATOM 1514 N N . ARG A 1 185 ? 3.523 6.250 -0.930 1.00 92.25 185 ARG A N 1
ATOM 1515 C CA . ARG A 1 185 ? 3.420 7.532 -0.215 1.00 92.25 185 ARG A CA 1
ATOM 1516 C C . ARG A 1 185 ? 2.374 8.463 -0.824 1.00 92.25 185 ARG A C 1
ATOM 1518 O O . ARG A 1 185 ? 1.610 9.071 -0.087 1.00 92.25 185 ARG A O 1
ATOM 1525 N N . LYS A 1 186 ? 2.299 8.568 -2.156 1.00 95.00 186 LYS A N 1
ATOM 1526 C CA . LYS A 1 186 ? 1.275 9.394 -2.824 1.00 95.00 186 LYS A CA 1
ATOM 1527 C C . LYS A 1 186 ? -0.144 8.878 -2.575 1.00 95.00 186 LYS A C 1
ATOM 1529 O O . LYS A 1 186 ? -1.063 9.684 -2.442 1.00 95.00 186 LYS A O 1
ATOM 1534 N N . ALA A 1 187 ? -0.323 7.560 -2.506 1.00 96.88 187 ALA A N 1
ATOM 1535 C CA . ALA A 1 187 ? -1.616 6.966 -2.195 1.00 96.88 187 ALA A CA 1
ATOM 1536 C C . ALA A 1 187 ? -2.011 7.207 -0.731 1.00 96.88 187 ALA A C 1
ATOM 1538 O O . ALA A 1 187 ? -3.121 7.669 -0.473 1.00 96.88 187 ALA A O 1
ATOM 1539 N N . LEU A 1 188 ? -1.086 7.006 0.211 1.00 96.69 188 LEU A N 1
ATOM 1540 C CA . LEU A 1 188 ? -1.296 7.350 1.621 1.00 96.69 188 LEU A CA 1
ATOM 1541 C C . LEU A 1 188 ? -1.609 8.839 1.805 1.00 96.69 188 LEU A C 1
ATOM 1543 O O . LEU A 1 188 ? -2.559 9.176 2.503 1.00 96.69 188 LEU A O 1
ATOM 1547 N N . GLN A 1 189 ? -0.902 9.725 1.101 1.00 96.44 189 GLN A N 1
ATOM 1548 C CA . GLN A 1 189 ? -1.194 11.161 1.084 1.00 96.44 189 GLN A CA 1
ATOM 1549 C C . GLN A 1 189 ? -2.616 11.464 0.627 1.00 96.44 189 GLN A C 1
ATOM 1551 O O . GLN A 1 189 ? -3.302 12.270 1.254 1.00 96.44 189 GLN A O 1
ATOM 1556 N N . ALA A 1 190 ? -3.079 10.833 -0.453 1.00 97.88 190 ALA A N 1
ATOM 1557 C CA . ALA A 1 190 ? -4.438 11.025 -0.945 1.00 97.88 190 ALA A CA 1
ATOM 1558 C C . ALA A 1 190 ? -5.486 10.529 0.063 1.00 97.88 190 ALA A C 1
ATOM 1560 O O . ALA A 1 190 ? -6.477 11.219 0.307 1.00 97.88 190 ALA A O 1
ATOM 1561 N N . LEU A 1 191 ? -5.241 9.373 0.687 1.00 97.81 191 LEU A N 1
ATOM 1562 C CA . LEU A 1 191 ? -6.085 8.811 1.739 1.00 97.81 191 LEU A CA 1
ATOM 1563 C C . LEU A 1 191 ? -6.146 9.755 2.953 1.00 97.81 191 LEU A C 1
ATOM 1565 O O . LEU A 1 191 ? -7.235 10.155 3.365 1.00 97.81 191 LEU A O 1
ATOM 1569 N N . MET A 1 192 ? -4.997 10.172 3.489 1.00 96.19 192 MET A N 1
ATOM 1570 C CA . MET A 1 192 ? -4.919 11.055 4.658 1.00 96.19 192 MET A CA 1
ATOM 1571 C C . MET A 1 192 ? -5.486 12.447 4.376 1.00 96.19 192 MET A C 1
ATOM 1573 O O . MET A 1 192 ? -6.152 13.027 5.232 1.00 96.19 192 MET A O 1
ATOM 1577 N N . THR A 1 193 ? -5.291 12.969 3.161 1.00 96.75 193 THR A N 1
ATOM 1578 C CA . THR A 1 193 ? -5.916 14.223 2.713 1.00 96.75 193 THR A CA 1
ATOM 1579 C C . THR A 1 193 ? -7.434 14.098 2.719 1.00 96.75 193 THR A C 1
ATOM 1581 O O . THR A 1 193 ? -8.119 14.999 3.199 1.00 96.75 193 THR A O 1
ATOM 1584 N N . TRP A 1 194 ? -7.970 12.975 2.235 1.00 97.69 194 TRP A N 1
ATOM 1585 C CA . TRP A 1 194 ? -9.404 12.727 2.285 1.00 97.69 194 TRP A CA 1
ATOM 1586 C C . TRP A 1 194 ? -9.914 12.671 3.730 1.00 97.69 194 TRP A C 1
ATOM 1588 O O . TRP A 1 194 ? -10.883 13.363 4.032 1.00 97.69 194 TRP A O 1
ATOM 1598 N N . ILE A 1 195 ? -9.251 11.932 4.630 1.00 96.62 195 ILE A N 1
ATOM 1599 C CA . ILE A 1 195 ? -9.646 11.849 6.051 1.00 96.62 195 ILE A CA 1
ATOM 1600 C C . ILE A 1 195 ? -9.644 13.239 6.686 1.00 96.62 195 ILE A C 1
ATOM 1602 O O . ILE A 1 195 ? -10.649 13.656 7.252 1.00 96.62 195 ILE A O 1
ATOM 1606 N N . LYS A 1 196 ? -8.563 14.004 6.508 1.00 94.50 196 LYS A N 1
ATOM 1607 C CA . LYS A 1 196 ? -8.438 15.361 7.053 1.00 94.50 196 LYS A CA 1
ATOM 1608 C C . LYS A 1 196 ? -9.575 16.291 6.618 1.00 94.50 196 LYS A C 1
ATOM 1610 O O . LYS A 1 196 ? -9.981 17.151 7.390 1.00 94.50 196 LYS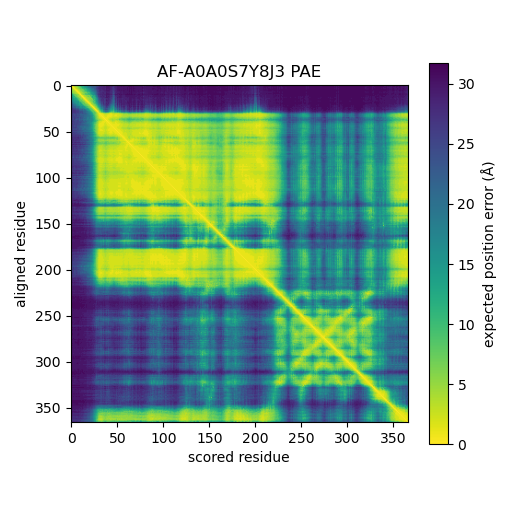 A O 1
ATOM 1615 N N . ILE A 1 197 ? -10.051 16.154 5.380 1.00 96.00 197 ILE A N 1
ATOM 1616 C CA . ILE A 1 197 ? -11.120 16.998 4.829 1.00 96.00 197 ILE A CA 1
ATOM 1617 C C . ILE A 1 197 ? -12.510 16.516 5.268 1.00 96.00 197 ILE A C 1
ATOM 1619 O O . ILE A 1 197 ? -13.408 17.338 5.416 1.00 96.00 197 ILE A O 1
ATOM 1623 N N . ASN A 1 198 ? -12.706 15.205 5.444 1.00 96.94 198 ASN A N 1
ATOM 1624 C CA . ASN A 1 198 ? -14.041 14.603 5.534 1.00 96.94 198 ASN A CA 1
ATOM 1625 C C . ASN A 1 198 ? -14.381 13.982 6.899 1.00 96.94 198 ASN A C 1
ATOM 1627 O O . ASN A 1 198 ? -15.511 13.527 7.063 1.00 96.94 198 ASN A O 1
ATOM 1631 N N . ASP A 1 199 ? -13.454 13.931 7.860 1.00 95.88 199 ASP A N 1
ATOM 1632 C CA . ASP A 1 199 ? -13.654 13.283 9.165 1.00 95.88 199 ASP A CA 1
ATOM 1633 C C . ASP A 1 199 ? -13.449 14.238 10.352 1.00 95.88 199 ASP A C 1
ATOM 1635 O O . ASP A 1 199 ? -12.469 14.153 11.089 1.00 95.88 199 ASP A O 1
ATOM 1639 N N . SER A 1 200 ? -14.401 15.154 10.553 1.00 91.00 200 SER A N 1
ATOM 1640 C CA . SER A 1 200 ? -14.422 16.047 11.723 1.00 91.00 200 SER A CA 1
ATOM 1641 C C . SER A 1 200 ? -14.706 15.328 13.044 1.00 91.00 200 SER A C 1
ATOM 1643 O O . SER A 1 200 ? -14.319 15.824 14.097 1.00 91.00 200 SER A O 1
ATOM 1645 N N . GLU A 1 201 ? -15.362 14.166 12.992 1.00 91.50 201 GLU A N 1
ATOM 1646 C CA . GLU A 1 201 ? -15.829 13.406 14.163 1.00 91.50 201 GLU A CA 1
ATOM 1647 C C . GLU A 1 201 ? -14.758 12.474 14.758 1.00 91.50 201 GLU A C 1
ATOM 1649 O O . GLU A 1 201 ? -15.028 11.702 15.689 1.00 91.50 201 GLU A O 1
ATOM 1654 N N . GLU A 1 202 ? -13.545 12.512 14.198 1.00 95.44 202 GLU A N 1
ATOM 1655 C CA . GLU A 1 202 ? -12.441 11.606 14.516 1.00 95.44 202 GLU A CA 1
ATOM 1656 C C . GLU A 1 202 ? -12.878 10.135 14.452 1.00 95.44 202 GLU A C 1
ATOM 1658 O O . GLU A 1 202 ? -12.640 9.353 15.377 1.00 95.44 202 GLU A O 1
ATOM 1663 N N . THR A 1 203 ? -13.605 9.758 13.399 1.00 97.94 203 THR A N 1
ATOM 1664 C CA . THR A 1 203 ? -14.019 8.374 13.142 1.00 97.94 203 THR A CA 1
ATOM 1665 C C . THR A 1 203 ? -12.795 7.491 12.934 1.00 97.94 203 THR A C 1
ATOM 1667 O O . THR A 1 203 ? -12.713 6.411 13.516 1.00 97.94 203 THR A O 1
ATOM 1670 N N . PHE A 1 204 ? -11.823 7.949 12.144 1.00 98.06 204 PHE A N 1
ATOM 1671 C CA . PHE A 1 204 ? -10.563 7.252 11.899 1.00 98.06 204 PHE A CA 1
ATOM 1672 C C . PHE A 1 204 ? -9.537 7.642 12.965 1.00 98.06 204 PHE A C 1
ATOM 1674 O O . PHE A 1 204 ? -9.078 8.780 13.006 1.00 98.06 204 PHE A O 1
ATOM 1681 N N . ILE A 1 205 ? -9.163 6.693 13.827 1.00 97.62 205 ILE A N 1
ATOM 1682 C CA . ILE A 1 205 ? -8.362 6.987 15.028 1.00 97.62 205 ILE A CA 1
ATOM 1683 C C . ILE A 1 205 ? -6.912 6.525 14.939 1.00 97.62 205 ILE A C 1
ATOM 1685 O O . ILE A 1 205 ? -6.045 7.089 15.602 1.00 97.62 205 ILE A O 1
ATOM 1689 N N . MET A 1 206 ? -6.634 5.503 14.129 1.00 97.12 206 MET A N 1
ATOM 1690 C CA . MET A 1 206 ? -5.288 4.973 13.911 1.00 97.12 206 MET A CA 1
ATOM 1691 C C . MET A 1 206 ? -5.168 4.365 12.512 1.00 97.12 206 MET A C 1
ATOM 1693 O O . MET A 1 206 ? -6.160 3.982 11.886 1.00 97.12 206 MET A O 1
ATOM 1697 N N . MET A 1 207 ? -3.931 4.223 12.046 1.00 96.00 207 MET A N 1
ATOM 1698 C CA . MET A 1 207 ? -3.607 3.480 10.837 1.00 96.00 207 MET A CA 1
ATOM 1699 C C . MET A 1 207 ? -2.397 2.588 11.086 1.00 96.00 207 MET A C 1
ATOM 1701 O O . MET A 1 207 ? -1.373 3.043 11.594 1.00 96.00 207 MET A O 1
ATOM 1705 N N . GLN A 1 208 ? -2.514 1.325 10.699 1.00 93.88 208 GLN A N 1
ATOM 1706 C CA . GLN A 1 208 ? -1.385 0.420 10.562 1.00 93.88 208 GLN A CA 1
ATOM 1707 C C . GLN A 1 208 ? -0.819 0.549 9.150 1.00 93.88 208 GLN A C 1
ATOM 1709 O O . GLN A 1 208 ? -1.573 0.495 8.183 1.00 93.88 208 GLN A O 1
ATOM 1714 N N . LEU A 1 209 ? 0.501 0.695 9.036 1.00 91.25 209 LEU A N 1
ATOM 1715 C CA . LEU A 1 209 ? 1.211 0.735 7.759 1.00 91.25 209 LEU A CA 1
ATOM 1716 C C . LEU A 1 209 ? 1.828 -0.637 7.461 1.00 91.25 209 LEU A C 1
ATOM 1718 O O . LEU A 1 209 ? 2.713 -1.090 8.186 1.00 91.25 209 LEU A O 1
ATOM 1722 N N . GLY A 1 210 ? 1.362 -1.281 6.389 1.00 84.69 210 GLY A N 1
ATOM 1723 C CA . GLY A 1 210 ? 1.724 -2.655 6.045 1.00 84.69 210 GLY A CA 1
ATOM 1724 C C . GLY A 1 210 ? 0.966 -3.690 6.886 1.00 84.69 210 GLY A C 1
ATOM 1725 O O . GLY A 1 210 ? 0.045 -3.371 7.641 1.00 84.69 210 GLY A O 1
ATOM 1726 N N . GLY A 1 211 ? 1.366 -4.953 6.773 1.00 82.88 211 GLY A N 1
ATOM 1727 C CA . GLY A 1 211 ? 0.904 -6.029 7.652 1.00 82.88 211 GLY A CA 1
ATOM 1728 C C . GLY A 1 211 ? 2.034 -7.020 7.868 1.00 82.88 211 GLY A C 1
ATOM 1729 O O . GLY A 1 211 ? 2.638 -7.448 6.894 1.00 82.88 211 GLY A O 1
ATOM 1730 N N . GLU A 1 212 ? 2.370 -7.310 9.126 1.00 80.81 212 GLU A N 1
ATOM 1731 C CA . GLU A 1 212 ? 3.350 -8.343 9.511 1.00 80.81 212 GLU A CA 1
ATOM 1732 C C . GLU A 1 212 ? 4.590 -8.398 8.600 1.00 80.81 212 GLU A C 1
ATOM 1734 O O . GLU A 1 212 ? 4.892 -9.417 7.978 1.00 80.81 212 GLU A O 1
ATOM 1739 N N . LEU A 1 213 ? 5.274 -7.258 8.446 1.00 75.19 213 LEU A N 1
ATOM 1740 C CA . LEU A 1 213 ? 6.356 -7.127 7.474 1.00 75.19 213 LEU A CA 1
ATOM 1741 C C . LEU A 1 213 ? 7.417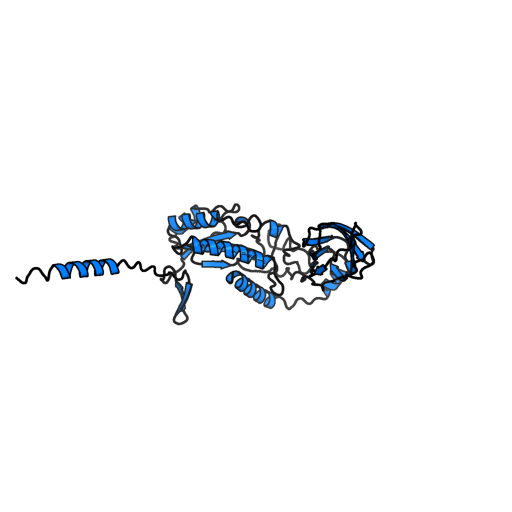 -8.213 7.672 1.00 75.19 213 LEU A C 1
ATOM 1743 O O . LEU A 1 213 ? 8.113 -8.268 8.686 1.00 75.19 213 LEU A O 1
ATOM 1747 N N . PHE A 1 214 ? 7.543 -9.051 6.651 1.00 71.12 214 PHE A N 1
ATOM 1748 C CA . PHE A 1 214 ? 8.446 -10.182 6.610 1.00 71.12 214 PHE A CA 1
ATOM 1749 C C . PHE A 1 214 ? 9.036 -10.284 5.209 1.00 71.12 214 PHE A C 1
ATOM 1751 O O . PHE A 1 214 ? 8.360 -10.047 4.209 1.00 71.12 214 PHE A O 1
ATOM 1758 N N . VAL A 1 215 ? 10.315 -10.631 5.134 1.00 66.38 215 VAL A N 1
ATOM 1759 C CA . VAL A 1 215 ? 10.962 -11.038 3.890 1.00 66.38 215 VAL A CA 1
ATOM 1760 C C . VAL A 1 215 ? 11.417 -12.464 4.122 1.00 66.38 215 VAL A C 1
ATOM 1762 O O . VAL A 1 215 ? 12.203 -12.733 5.030 1.00 66.38 215 VAL A O 1
ATOM 1765 N N . HIS A 1 216 ? 10.884 -13.380 3.320 1.00 64.75 216 HIS A N 1
ATOM 1766 C CA . HIS A 1 216 ? 11.235 -14.785 3.423 1.00 64.75 216 HIS A CA 1
ATOM 1767 C C . HIS A 1 216 ? 12.750 -14.993 3.242 1.00 64.75 216 HIS A C 1
ATOM 1769 O O . HIS A 1 216 ? 13.341 -14.323 2.398 1.00 64.75 216 HIS A O 1
ATOM 1775 N N . PRO A 1 217 ? 13.397 -15.922 3.970 1.00 63.59 217 PRO A N 1
ATOM 1776 C CA . PRO A 1 217 ? 14.842 -16.147 3.876 1.00 63.59 217 PRO A CA 1
ATOM 1777 C C . PRO A 1 217 ? 15.351 -16.499 2.473 1.00 63.59 217 PRO A C 1
ATOM 1779 O O . PRO A 1 217 ? 16.505 -16.237 2.152 1.00 63.59 217 PRO A O 1
ATOM 1782 N N . GLU A 1 218 ? 14.496 -17.079 1.625 1.00 57.59 218 GLU A N 1
ATOM 1783 C CA . GLU A 1 218 ? 14.829 -17.337 0.215 1.00 57.59 218 GLU A CA 1
ATOM 1784 C C . GLU A 1 218 ? 14.984 -16.053 -0.613 1.00 57.59 218 GLU A C 1
ATOM 1786 O O . GLU A 1 218 ? 15.572 -16.109 -1.691 1.00 57.59 218 GLU A O 1
ATOM 1791 N N . LEU A 1 219 ? 14.456 -14.918 -0.142 1.00 59.19 219 LEU A N 1
ATOM 1792 C CA . LEU A 1 219 ? 14.424 -13.642 -0.847 1.00 59.19 219 LEU A CA 1
ATOM 1793 C C . LEU A 1 219 ? 15.680 -12.803 -0.586 1.00 59.19 219 LEU A C 1
ATOM 1795 O O . LEU A 1 219 ? 16.176 -12.672 0.529 1.00 59.19 219 LEU A O 1
ATOM 1799 N N . TRP A 1 220 ? 16.154 -12.168 -1.647 1.00 57.28 220 TRP A N 1
ATOM 1800 C CA . TRP A 1 220 ? 17.412 -11.460 -1.786 1.00 57.28 220 TRP A CA 1
ATOM 1801 C C . TRP A 1 220 ? 17.197 -10.124 -2.498 1.00 57.28 220 TRP A C 1
ATOM 1803 O O . TRP A 1 220 ? 16.272 -9.969 -3.305 1.00 57.28 220 TRP A O 1
ATOM 1813 N N . ARG A 1 221 ? 18.038 -9.129 -2.191 1.00 56.44 221 ARG A N 1
ATOM 1814 C CA . ARG A 1 221 ? 17.861 -7.772 -2.726 1.00 56.44 221 ARG A CA 1
ATOM 1815 C C . ARG A 1 221 ? 17.936 -7.746 -4.250 1.00 56.44 221 ARG A C 1
ATOM 1817 O O . ARG A 1 221 ? 18.834 -8.373 -4.819 1.00 56.44 221 ARG A O 1
ATOM 1824 N N . PRO A 1 222 ? 17.086 -6.944 -4.913 1.00 52.53 222 PRO A N 1
ATOM 1825 C CA . PRO A 1 222 ? 17.293 -6.641 -6.314 1.00 52.53 222 PRO A CA 1
ATOM 1826 C C . PRO A 1 222 ? 18.612 -5.889 -6.500 1.00 52.53 222 PRO A C 1
ATOM 1828 O O . PRO A 1 222 ? 19.069 -5.140 -5.633 1.00 52.53 222 PRO A O 1
ATOM 1831 N N . TRP A 1 223 ? 19.231 -6.094 -7.657 1.00 50.12 223 TRP A N 1
ATOM 1832 C CA . TRP A 1 223 ? 20.455 -5.395 -8.026 1.00 50.12 223 TRP A CA 1
ATOM 1833 C C . TRP A 1 223 ? 20.141 -3.900 -8.223 1.00 50.12 223 TRP A C 1
ATOM 1835 O O . TRP A 1 223 ? 19.201 -3.589 -8.961 1.00 50.12 223 TRP A O 1
ATOM 1845 N N . PRO A 1 224 ? 20.883 -2.971 -7.591 1.00 50.56 224 PRO A N 1
ATOM 1846 C CA . PRO A 1 224 ? 20.590 -1.549 -7.710 1.00 50.56 224 PRO A CA 1
ATOM 1847 C C . PRO A 1 224 ? 20.758 -1.080 -9.164 1.00 50.56 224 PRO A C 1
ATOM 1849 O O . PRO A 1 224 ? 21.609 -1.614 -9.891 1.00 50.56 224 PRO A O 1
ATOM 1852 N N . PRO A 1 225 ? 19.966 -0.087 -9.608 1.00 52.91 225 PRO A N 1
ATOM 1853 C CA . PRO A 1 225 ? 20.146 0.508 -10.922 1.00 52.91 225 PRO A CA 1
ATOM 1854 C C . PRO A 1 225 ? 21.534 1.146 -11.033 1.00 52.91 225 PRO A C 1
ATOM 1856 O O . PRO A 1 225 ? 22.054 1.724 -10.078 1.00 52.91 225 PRO A O 1
ATOM 1859 N N . VAL A 1 226 ? 22.128 1.070 -12.222 1.00 52.62 226 VAL A N 1
ATOM 1860 C CA . VAL A 1 226 ? 23.409 1.723 -12.513 1.00 52.62 226 VAL A CA 1
ATOM 1861 C C . VAL A 1 226 ? 23.133 3.041 -13.222 1.00 52.62 226 VAL A C 1
ATOM 1863 O O . VAL A 1 226 ? 22.515 3.062 -14.286 1.00 52.62 226 VAL A O 1
ATOM 1866 N N . TYR A 1 227 ? 23.604 4.140 -12.637 1.00 54.44 227 TYR A N 1
ATOM 1867 C CA . TYR A 1 227 ? 23.554 5.467 -13.247 1.00 54.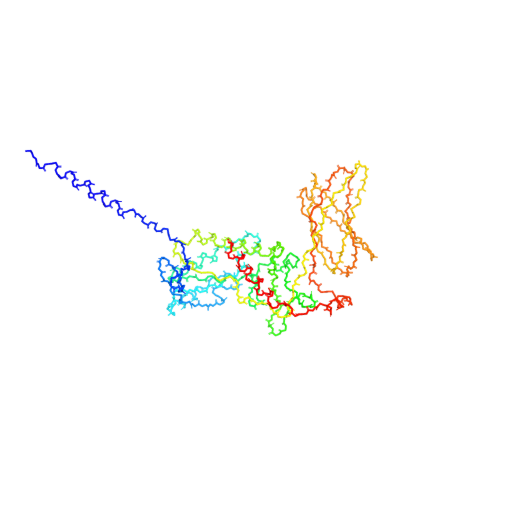44 227 TYR A CA 1
ATOM 1868 C C . TYR A 1 227 ? 24.845 5.733 -14.019 1.00 54.44 227 TYR A C 1
ATOM 1870 O O . TYR A 1 227 ? 25.938 5.517 -13.496 1.00 54.44 227 TYR A O 1
ATOM 1878 N N . LEU A 1 228 ? 24.723 6.224 -15.251 1.00 54.81 228 LEU A N 1
ATOM 1879 C CA . LEU A 1 228 ? 25.858 6.618 -16.084 1.00 54.81 228 LEU A CA 1
ATOM 1880 C C . 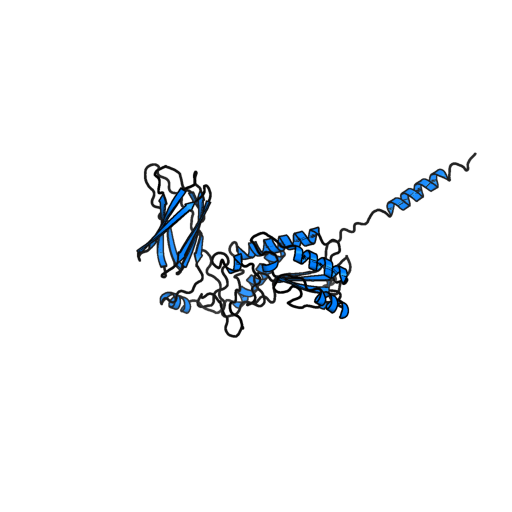LEU A 1 228 ? 25.879 8.133 -16.304 1.00 54.81 228 LEU A C 1
ATOM 1882 O O . LEU A 1 228 ? 24.842 8.806 -16.277 1.00 54.81 228 LEU A O 1
ATOM 1886 N N . SER A 1 229 ? 27.079 8.661 -16.538 1.00 50.50 229 SER A N 1
ATOM 1887 C CA . SER A 1 229 ? 27.308 10.074 -16.829 1.00 50.50 229 SER A CA 1
ATOM 1888 C C . SER A 1 229 ? 26.605 10.514 -18.116 1.00 50.50 229 SER A C 1
ATOM 1890 O O . SER A 1 229 ? 26.555 9.778 -19.101 1.00 50.50 229 SER A O 1
ATOM 1892 N N . SER A 1 230 ? 26.068 11.736 -18.098 1.00 52.19 230 SER A N 1
ATOM 1893 C CA . SER A 1 230 ? 25.450 12.391 -19.256 1.00 52.19 230 SER A CA 1
ATOM 1894 C C . SER A 1 230 ? 26.451 12.538 -20.407 1.00 52.19 230 SER A C 1
ATOM 1896 O O . SER A 1 230 ? 27.625 12.816 -20.165 1.00 52.19 230 SER A O 1
ATOM 1898 N N . ALA A 1 231 ? 25.981 12.411 -21.648 1.00 50.56 231 ALA A N 1
ATOM 1899 C CA . ALA A 1 231 ? 26.797 12.586 -22.847 1.00 50.56 231 ALA A CA 1
ATOM 1900 C C . ALA A 1 231 ? 26.226 13.725 -23.706 1.00 50.56 231 ALA A C 1
ATOM 1902 O O . ALA A 1 231 ? 25.034 13.744 -24.018 1.00 50.56 231 ALA A O 1
ATOM 1903 N N . ARG A 1 232 ? 27.085 14.672 -24.101 1.00 47.69 232 ARG A N 1
ATOM 1904 C CA . ARG A 1 232 ? 26.798 15.696 -25.118 1.00 47.69 232 ARG A CA 1
ATOM 1905 C C . ARG A 1 232 ? 27.751 15.467 -26.292 1.00 47.69 232 ARG A C 1
ATOM 1907 O O . ARG A 1 232 ? 28.952 15.365 -26.069 1.00 47.69 232 ARG A O 1
ATOM 1914 N N . LEU A 1 233 ? 27.228 15.385 -27.514 1.00 46.12 233 LEU A N 1
ATOM 1915 C CA . LEU A 1 233 ? 28.021 15.325 -28.747 1.00 46.12 233 LEU A CA 1
ATOM 1916 C C . LEU A 1 233 ? 27.733 16.582 -29.574 1.00 46.12 233 LEU A C 1
ATOM 1918 O O . LEU A 1 233 ? 26.574 16.877 -29.861 1.00 46.12 233 LEU A O 1
ATOM 1922 N N . PHE A 1 234 ? 28.780 17.329 -29.918 1.00 42.06 234 PHE A N 1
ATOM 1923 C CA . PHE A 1 234 ? 28.722 18.513 -30.775 1.00 42.06 234 PHE A CA 1
ATOM 1924 C C . PHE A 1 234 ? 30.084 18.674 -31.459 1.00 42.06 234 PHE A C 1
ATOM 1926 O O . PHE A 1 234 ? 31.086 18.738 -30.752 1.00 42.06 234 PHE A O 1
ATOM 1933 N N . ASP A 1 235 ? 30.141 18.769 -32.791 1.00 44.09 235 ASP A N 1
ATOM 1934 C CA . ASP A 1 235 ? 31.335 19.306 -33.483 1.00 44.09 235 ASP A CA 1
ATOM 1935 C C . ASP A 1 235 ? 31.052 20.182 -34.723 1.00 44.09 235 ASP A C 1
ATOM 1937 O O . ASP A 1 235 ? 31.961 20.813 -35.245 1.00 44.09 235 ASP A O 1
ATOM 1941 N N . GLY A 1 236 ? 29.798 20.310 -35.162 1.00 42.88 236 GLY A N 1
ATOM 1942 C CA . GLY A 1 236 ? 29.407 21.280 -36.179 1.00 42.88 236 GLY A CA 1
ATOM 1943 C C . GLY A 1 236 ? 29.473 20.849 -37.650 1.00 42.88 236 GLY A C 1
ATOM 1944 O O . GLY A 1 236 ? 29.062 21.676 -38.458 1.00 42.88 236 GLY A O 1
ATOM 1945 N N . GLN A 1 237 ? 29.901 19.634 -38.051 1.00 42.97 237 GLN A N 1
ATOM 1946 C CA . GLN A 1 237 ? 29.906 19.269 -39.494 1.00 42.97 237 GLN A CA 1
ATOM 1947 C C . GLN A 1 237 ? 29.515 17.828 -39.904 1.00 42.97 237 GLN A C 1
ATOM 1949 O O . GLN A 1 237 ? 29.310 17.611 -41.095 1.00 42.97 237 GLN A O 1
ATOM 1954 N N . ASN A 1 238 ? 29.345 16.841 -39.011 1.00 40.81 238 ASN A N 1
ATOM 1955 C CA . ASN A 1 238 ? 29.109 15.439 -39.428 1.00 40.81 238 ASN A CA 1
ATOM 1956 C C . ASN A 1 238 ? 28.087 14.653 -38.584 1.00 40.81 238 ASN A C 1
ATOM 1958 O O . ASN A 1 238 ? 27.710 15.048 -37.485 1.00 40.81 238 ASN A O 1
ATOM 1962 N N . VAL A 1 239 ? 27.648 13.500 -39.117 1.00 39.66 239 VAL A N 1
ATOM 1963 C CA . VAL A 1 239 ? 26.764 12.520 -38.456 1.00 39.66 239 VAL A CA 1
ATOM 1964 C C . VAL A 1 239 ? 27.473 11.894 -37.252 1.00 39.66 239 VAL A C 1
ATOM 1966 O O . VAL A 1 239 ? 28.381 11.077 -37.413 1.00 39.66 239 VAL A O 1
ATOM 1969 N N . TYR A 1 240 ? 27.031 12.227 -36.039 1.00 48.53 240 TYR A N 1
ATOM 1970 C CA . TYR A 1 240 ? 27.596 11.638 -34.825 1.00 48.53 240 TYR A CA 1
ATOM 1971 C C . TYR A 1 240 ? 27.000 10.258 -34.550 1.00 48.53 240 TYR A C 1
ATOM 1973 O O . TYR A 1 240 ? 25.804 10.109 -34.298 1.00 48.53 240 TYR A O 1
ATOM 1981 N N . ARG A 1 241 ? 27.872 9.246 -34.558 1.00 47.50 241 ARG A N 1
ATOM 1982 C CA . ARG A 1 241 ? 27.630 7.962 -33.900 1.00 47.50 241 ARG A CA 1
ATOM 1983 C C . ARG A 1 241 ? 27.735 8.180 -32.395 1.00 47.50 241 ARG A C 1
ATOM 1985 O O . ARG A 1 241 ? 28.708 8.747 -31.906 1.00 47.50 241 ARG A O 1
ATOM 1992 N N . TRP A 1 242 ? 26.706 7.763 -31.674 1.00 55.88 242 TRP A N 1
ATOM 1993 C CA . TRP A 1 242 ? 26.721 7.754 -30.219 1.00 55.88 242 TRP A CA 1
ATOM 1994 C C . TRP A 1 242 ? 27.477 6.512 -29.739 1.00 55.88 242 TRP A C 1
ATOM 1996 O O . TRP A 1 242 ? 27.111 5.413 -30.126 1.00 55.88 242 TRP A O 1
ATOM 2006 N N . ASP A 1 243 ? 28.513 6.666 -28.919 1.00 52.19 243 ASP A N 1
ATOM 2007 C CA . ASP A 1 243 ? 29.248 5.534 -28.344 1.00 52.19 243 ASP A CA 1
ATOM 2008 C C . ASP A 1 243 ? 29.322 5.704 -26.825 1.00 52.19 243 ASP A C 1
ATOM 2010 O O . ASP A 1 243 ? 30.350 6.081 -26.264 1.00 52.19 243 ASP A O 1
ATOM 2014 N N . THR A 1 244 ? 28.218 5.446 -26.119 1.00 54.22 244 THR A N 1
ATOM 2015 C CA . THR A 1 244 ? 28.317 5.298 -24.657 1.00 54.22 244 THR A CA 1
ATOM 2016 C C . THR A 1 244 ? 28.743 3.873 -24.357 1.00 54.22 244 THR A C 1
ATOM 2018 O O . THR A 1 244 ? 27.979 2.939 -24.602 1.00 54.22 244 THR A O 1
ATOM 2021 N N . ILE A 1 245 ? 29.960 3.709 -23.835 1.00 55.03 245 ILE A N 1
ATOM 2022 C CA . ILE A 1 245 ? 30.474 2.414 -23.393 1.00 55.03 245 ILE A CA 1
ATOM 2023 C C . ILE A 1 245 ? 30.089 2.196 -21.936 1.00 55.03 245 ILE A C 1
ATOM 2025 O O . ILE A 1 245 ? 30.515 2.947 -21.061 1.00 55.03 245 ILE A O 1
ATOM 2029 N N . PHE A 1 246 ? 29.347 1.130 -21.656 1.00 56.47 246 PHE A N 1
ATOM 2030 C CA . PHE A 1 246 ? 28.996 0.775 -20.284 1.00 56.47 246 PHE A CA 1
ATOM 2031 C C . PHE A 1 246 ? 29.168 -0.716 -20.004 1.00 56.47 246 PHE A C 1
ATOM 2033 O O . PHE A 1 246 ? 28.941 -1.549 -20.888 1.00 56.47 246 PHE A O 1
ATOM 2040 N N . PRO A 1 247 ? 29.599 -1.081 -18.782 1.00 49.97 247 PRO A N 1
ATOM 2041 C CA . PRO A 1 247 ? 29.633 -2.469 -18.361 1.00 49.97 247 PRO A CA 1
ATOM 2042 C C . PRO A 1 247 ? 28.200 -2.960 -18.156 1.00 49.97 247 PRO A C 1
ATOM 2044 O O . PRO A 1 247 ? 27.483 -2.484 -17.280 1.00 49.97 247 PRO A O 1
ATOM 2047 N N . VAL A 1 248 ? 27.790 -3.936 -18.959 1.00 53.88 248 VAL A N 1
ATOM 2048 C CA . VAL A 1 248 ? 26.511 -4.625 -18.791 1.00 53.88 248 VAL A CA 1
ATOM 2049 C C . VAL A 1 248 ? 26.763 -5.950 -18.088 1.00 53.88 248 VAL A C 1
ATOM 2051 O O . VAL A 1 248 ? 27.714 -6.646 -18.433 1.00 53.88 248 VAL A O 1
ATOM 2054 N N . ARG A 1 249 ? 25.938 -6.284 -17.088 1.00 52.47 249 ARG A N 1
ATOM 2055 C CA . ARG A 1 249 ? 25.956 -7.579 -16.385 1.00 52.47 249 ARG A CA 1
ATOM 2056 C C . ARG A 1 249 ? 24.537 -8.092 -16.124 1.00 52.47 249 ARG A C 1
ATOM 2058 O O . ARG A 1 249 ? 24.170 -8.335 -14.979 1.00 52.47 249 ARG A O 1
ATOM 2065 N N . ALA A 1 250 ? 23.722 -8.228 -17.168 1.00 53.22 250 ALA A N 1
ATOM 2066 C CA . ALA A 1 250 ? 22.392 -8.834 -17.059 1.00 53.22 250 ALA A CA 1
ATOM 2067 C C . ALA A 1 250 ? 21.940 -9.445 -18.396 1.00 53.22 250 ALA A C 1
ATOM 2069 O O . ALA A 1 250 ? 22.476 -9.110 -19.453 1.00 53.22 250 ALA A O 1
ATOM 2070 N N . CYS A 1 251 ? 20.977 -10.372 -18.346 1.00 51.34 251 CY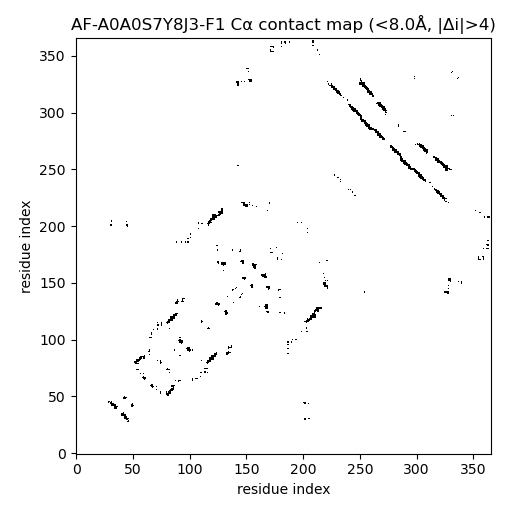S A N 1
ATOM 2071 C CA . CYS A 1 251 ? 20.400 -10.999 -19.547 1.00 51.34 251 CYS A CA 1
ATOM 2072 C C . CYS A 1 251 ? 19.276 -10.170 -20.169 1.00 51.34 251 CYS A C 1
ATOM 2074 O O . CYS A 1 251 ? 19.033 -10.254 -21.370 1.00 51.34 251 CYS A O 1
ATOM 2076 N N . SER A 1 252 ? 18.660 -9.312 -19.366 1.00 55.72 252 SER A N 1
ATOM 2077 C CA . SER A 1 252 ? 17.633 -8.391 -19.811 1.00 55.72 252 SER A CA 1
ATOM 2078 C C . SER A 1 252 ? 17.849 -7.057 -19.074 1.00 55.72 252 SER A C 1
ATOM 2080 O O . SER A 1 252 ? 18.158 -7.066 -17.881 1.00 55.72 252 SER A O 1
ATOM 2082 N N . LEU A 1 253 ? 17.776 -5.915 -19.768 1.00 61.16 253 LEU A N 1
ATOM 2083 C CA . LEU A 1 253 ? 17.974 -4.571 -19.205 1.00 61.16 253 LEU A CA 1
ATOM 2084 C C . LEU A 1 253 ? 16.952 -3.577 -19.746 1.00 61.16 253 LEU A C 1
ATOM 2086 O O . LEU A 1 253 ? 16.580 -3.637 -20.919 1.00 61.16 253 LEU A O 1
ATOM 2090 N N . LYS A 1 254 ? 16.579 -2.609 -18.911 1.00 64.25 254 LYS A N 1
ATOM 2091 C CA . LYS A 1 254 ? 15.914 -1.383 -19.348 1.00 64.25 254 LYS A CA 1
ATOM 2092 C C . LYS A 1 254 ? 16.884 -0.217 -19.257 1.00 64.25 254 LYS A C 1
ATOM 2094 O O . LYS A 1 254 ? 17.514 -0.016 -18.220 1.00 64.25 254 LYS A O 1
ATOM 2099 N N . ILE A 1 255 ? 17.001 0.528 -20.347 1.00 66.44 255 ILE A N 1
ATOM 2100 C CA . ILE A 1 255 ? 17.786 1.757 -20.416 1.00 66.44 255 ILE A CA 1
ATOM 2101 C C . ILE A 1 255 ? 16.795 2.914 -20.450 1.00 66.44 255 ILE A C 1
ATOM 2103 O O . ILE A 1 255 ? 16.008 3.018 -21.388 1.00 66.44 255 ILE A O 1
ATOM 2107 N N . GLU A 1 256 ? 16.827 3.757 -19.422 1.00 66.38 256 GLU A N 1
ATOM 2108 C CA . GLU A 1 256 ? 16.026 4.978 -19.347 1.00 66.38 256 GLU A CA 1
ATOM 2109 C C . GLU A 1 256 ? 16.930 6.193 -19.539 1.00 66.38 256 GLU A C 1
ATOM 2111 O O . GLU A 1 256 ? 18.006 6.265 -18.943 1.00 66.38 256 GLU A O 1
ATOM 2116 N N . SER A 1 257 ? 16.511 7.156 -20.357 1.00 69.12 257 SER A N 1
ATOM 2117 C CA . SER A 1 257 ? 17.260 8.399 -20.536 1.00 69.12 257 SER A CA 1
ATOM 2118 C C . SER A 1 257 ? 16.370 9.596 -20.861 1.00 69.12 257 SER A C 1
ATOM 2120 O O . SER A 1 257 ? 15.306 9.457 -21.467 1.00 69.12 257 SER A O 1
ATOM 2122 N N . HIS A 1 258 ? 16.818 10.789 -20.462 1.00 70.00 258 HIS A N 1
ATOM 2123 C CA . HIS A 1 258 ? 16.179 12.052 -20.815 1.00 70.00 258 HIS A CA 1
ATOM 2124 C C . HIS A 1 258 ? 16.860 12.665 -22.026 1.00 70.00 258 HIS A C 1
ATOM 2126 O O . HIS A 1 258 ? 18.067 12.923 -21.995 1.00 70.00 258 HIS A O 1
ATOM 2132 N N . ILE A 1 259 ? 16.063 12.944 -23.054 1.00 68.56 259 ILE A N 1
ATOM 2133 C CA . ILE A 1 259 ? 16.550 13.451 -24.330 1.00 68.56 259 ILE A CA 1
ATOM 2134 C C . ILE A 1 259 ? 15.918 14.814 -24.598 1.00 68.56 259 ILE A C 1
ATOM 2136 O O . ILE A 1 259 ? 14.699 14.937 -24.732 1.00 68.56 259 ILE A O 1
ATOM 2140 N N . LYS A 1 260 ? 16.758 15.849 -24.685 1.00 65.44 260 LYS A N 1
ATOM 2141 C CA . LYS A 1 260 ? 16.341 17.192 -25.100 1.00 65.44 260 LYS A CA 1
ATOM 2142 C C . LYS A 1 260 ? 16.690 17.420 -26.562 1.00 65.44 260 LYS A C 1
ATOM 2144 O O . LYS A 1 260 ? 17.822 17.184 -26.977 1.00 65.44 260 LYS A O 1
ATOM 2149 N N . MET A 1 261 ? 15.698 17.879 -27.320 1.00 69.50 261 MET A N 1
ATOM 2150 C CA . MET A 1 261 ? 15.790 18.157 -28.753 1.00 69.50 261 MET A CA 1
ATOM 2151 C C . MET A 1 261 ? 14.721 19.176 -29.164 1.00 69.50 261 MET A C 1
ATOM 2153 O O . MET A 1 261 ? 13.680 19.292 -28.514 1.00 69.50 261 MET A O 1
ATOM 2157 N N . THR A 1 262 ? 14.988 19.909 -30.242 1.00 65.81 262 THR A N 1
ATOM 2158 C CA . THR A 1 262 ? 14.180 21.035 -30.745 1.00 65.81 262 THR A CA 1
ATOM 2159 C C . THR A 1 262 ? 12.879 20.604 -31.434 1.00 65.81 262 THR A C 1
ATOM 2161 O O . THR A 1 262 ? 11.909 21.359 -31.423 1.00 65.81 262 THR A O 1
ATOM 2164 N N . LYS A 1 263 ? 12.821 19.397 -32.018 1.00 68.06 263 LYS A N 1
ATOM 2165 C CA . LYS A 1 263 ? 11.653 18.848 -32.737 1.00 68.06 263 LYS A CA 1
ATOM 2166 C C . LYS A 1 263 ? 11.480 17.349 -32.467 1.00 68.06 263 LYS A C 1
ATOM 2168 O O . LYS A 1 263 ? 12.439 16.682 -32.091 1.00 68.06 263 LYS A O 1
ATOM 2173 N N . ASN A 1 264 ? 10.271 16.823 -32.684 1.00 67.00 264 ASN A N 1
ATOM 2174 C CA . ASN A 1 264 ? 9.990 15.383 -32.607 1.00 67.00 264 ASN A CA 1
ATOM 2175 C C . ASN A 1 264 ? 10.718 14.637 -33.731 1.00 67.00 264 ASN A C 1
ATOM 2177 O O . ASN A 1 264 ? 10.684 15.105 -34.869 1.00 67.00 264 ASN A O 1
ATOM 2181 N N . GLN A 1 265 ? 11.329 13.485 -33.444 1.00 65.81 265 GLN A N 1
ATOM 2182 C CA . GLN A 1 265 ? 12.097 12.728 -34.442 1.00 65.81 265 GLN A CA 1
ATOM 2183 C C . GLN A 1 265 ? 12.040 11.216 -34.236 1.00 65.81 265 GLN A C 1
ATOM 2185 O O . GLN A 1 265 ? 11.886 10.735 -33.112 1.00 65.81 265 GLN A O 1
ATOM 2190 N N . GLN A 1 266 ? 12.214 10.475 -35.335 1.00 66.25 266 GLN A N 1
ATOM 2191 C CA . GLN A 1 266 ? 12.468 9.038 -35.305 1.00 66.25 266 GLN A CA 1
ATOM 2192 C C . GLN A 1 266 ? 13.959 8.791 -35.048 1.00 66.25 266 GLN A C 1
ATOM 2194 O O . GLN A 1 266 ? 14.823 9.277 -35.781 1.00 66.25 266 GLN A O 1
ATOM 2199 N N . LEU A 1 267 ? 14.246 8.022 -34.006 1.00 63.47 267 LEU A N 1
ATOM 2200 C CA . LEU A 1 267 ? 15.584 7.597 -33.628 1.00 63.47 267 LEU A CA 1
ATOM 2201 C C . LEU A 1 267 ? 15.708 6.090 -33.801 1.00 63.47 267 LEU A C 1
ATOM 2203 O O . LEU A 1 267 ? 14.811 5.332 -33.423 1.00 63.47 267 LEU A O 1
ATOM 2207 N N . GLU A 1 268 ? 16.842 5.664 -34.339 1.00 62.31 268 GLU A N 1
ATOM 2208 C CA . GLU A 1 268 ? 17.242 4.263 -34.349 1.00 62.31 268 GLU A CA 1
ATOM 2209 C C . GLU A 1 268 ? 18.330 4.031 -33.311 1.00 62.31 268 GLU A C 1
ATOM 2211 O O . GLU A 1 268 ? 19.247 4.836 -33.161 1.00 62.31 268 GLU A O 1
ATOM 2216 N N . PHE A 1 269 ? 18.219 2.920 -32.595 1.00 63.91 269 PHE A N 1
ATOM 2217 C CA . PHE A 1 269 ? 19.126 2.506 -31.544 1.00 63.91 269 PHE A CA 1
ATOM 2218 C C . PHE A 1 269 ? 19.808 1.227 -31.969 1.00 63.91 269 PHE A C 1
ATOM 2220 O O . PHE A 1 269 ? 19.147 0.306 -32.443 1.00 63.91 269 PHE A O 1
ATOM 2227 N N . CYS A 1 270 ? 21.110 1.133 -31.748 1.00 60.41 270 CYS A N 1
ATOM 2228 C CA . CYS A 1 270 ? 21.822 -0.120 -31.898 1.00 60.41 270 CYS A CA 1
ATOM 2229 C C . CYS A 1 270 ? 22.626 -0.413 -30.641 1.00 60.41 270 CYS A C 1
ATOM 2231 O O . CYS A 1 270 ? 23.438 0.405 -30.220 1.00 60.41 270 CYS A O 1
ATOM 2233 N N . LEU A 1 271 ? 22.412 -1.582 -30.045 1.00 65.31 271 LEU A N 1
ATOM 2234 C CA . LEU A 1 271 ? 23.329 -2.109 -29.047 1.00 65.31 271 LEU A CA 1
ATOM 2235 C C . LEU A 1 271 ? 24.379 -2.935 -29.783 1.00 65.31 271 LEU A C 1
ATOM 2237 O O . LEU A 1 271 ? 24.068 -3.995 -30.335 1.00 65.31 271 LEU A O 1
ATOM 2241 N N . ILE A 1 272 ? 25.618 -2.458 -29.766 1.00 61.97 272 ILE A N 1
ATOM 2242 C CA . ILE A 1 272 ? 26.775 -3.224 -30.206 1.00 61.97 272 ILE A CA 1
ATOM 2243 C C . ILE A 1 272 ? 27.375 -3.916 -28.994 1.00 61.97 272 ILE A C 1
ATOM 2245 O O . ILE A 1 272 ? 27.712 -3.301 -27.980 1.00 61.97 272 ILE A O 1
ATOM 2249 N N . SER A 1 273 ? 27.538 -5.221 -29.134 1.00 61.00 273 SER A N 1
ATOM 2250 C CA . SER A 1 273 ? 28.244 -6.056 -28.183 1.00 61.00 273 SER A CA 1
ATOM 2251 C C . SER A 1 273 ? 29.253 -6.927 -28.948 1.00 61.00 273 SER A C 1
ATOM 2253 O O . SER A 1 273 ? 29.048 -7.172 -30.139 1.00 61.00 273 SER A O 1
ATOM 2255 N N . PRO A 1 274 ? 30.318 -7.439 -28.310 1.00 57.59 274 PRO A N 1
ATOM 2256 C CA . PRO A 1 274 ? 31.228 -8.404 -28.933 1.00 57.59 274 PRO A CA 1
ATOM 2257 C C . PRO A 1 274 ? 30.565 -9.622 -29.599 1.00 57.59 274 PRO A C 1
ATOM 2259 O O . PRO A 1 274 ? 31.182 -10.251 -30.449 1.00 57.59 274 PRO A O 1
ATOM 2262 N N . THR A 1 275 ? 29.317 -9.962 -29.250 1.00 57.19 275 THR A N 1
ATOM 2263 C CA . THR A 1 275 ? 28.577 -11.097 -29.832 1.00 57.19 275 THR A CA 1
ATOM 2264 C C . THR A 1 275 ? 27.624 -10.701 -30.965 1.00 57.19 275 THR A C 1
ATOM 2266 O O . THR A 1 275 ? 26.940 -11.565 -31.508 1.00 57.19 275 THR A O 1
ATOM 2269 N N . GLY A 1 276 ? 27.561 -9.417 -31.335 1.00 66.38 276 GLY A N 1
ATOM 2270 C CA . GLY A 1 276 ? 26.745 -8.927 -32.445 1.00 66.38 276 GLY A CA 1
ATOM 2271 C C . GLY A 1 276 ? 26.030 -7.605 -32.164 1.00 66.38 276 GLY A C 1
ATOM 2272 O O . GLY A 1 276 ? 26.180 -6.995 -31.100 1.00 66.38 276 GLY A O 1
ATOM 2273 N N . ARG A 1 277 ? 25.237 -7.174 -33.152 1.00 69.38 277 ARG A N 1
ATOM 2274 C CA . ARG A 1 277 ? 24.455 -5.931 -33.142 1.00 69.38 277 ARG A CA 1
ATOM 2275 C C . ARG A 1 277 ? 22.963 -6.231 -33.025 1.00 69.38 277 ARG A C 1
ATOM 2277 O O . ARG A 1 277 ? 22.466 -7.129 -33.701 1.00 69.38 277 ARG A O 1
ATOM 2284 N N . LYS A 1 278 ? 22.246 -5.462 -32.207 1.00 65.94 278 LYS A N 1
ATOM 2285 C CA . LYS A 1 278 ? 20.776 -5.465 -32.157 1.00 65.94 278 LYS A CA 1
ATOM 2286 C C . LYS A 1 278 ? 20.246 -4.061 -32.397 1.00 65.94 278 LYS A C 1
ATOM 2288 O O . LYS A 1 278 ? 20.793 -3.128 -31.824 1.00 65.94 278 LYS A O 1
ATOM 2293 N N . TYR A 1 279 ? 19.184 -3.942 -33.190 1.00 61.94 279 TYR A N 1
ATOM 2294 C CA . TYR A 1 279 ? 18.610 -2.667 -33.619 1.00 61.94 279 TYR A CA 1
ATOM 2295 C C . TYR A 1 279 ? 17.186 -2.475 -33.083 1.00 61.94 279 TYR A C 1
ATOM 2297 O O . TYR A 1 279 ? 16.417 -3.432 -33.008 1.00 61.94 279 TYR A O 1
ATOM 2305 N N . TRP A 1 280 ? 16.831 -1.234 -32.761 1.00 64.56 280 TRP A N 1
ATOM 2306 C CA . TRP A 1 280 ? 15.489 -0.788 -32.376 1.00 64.56 280 TRP A CA 1
ATOM 2307 C C . TRP A 1 280 ? 15.203 0.572 -33.014 1.00 64.56 280 TRP A C 1
ATOM 2309 O O . TRP A 1 280 ? 16.130 1.303 -33.338 1.00 64.56 280 TRP A O 1
ATOM 2319 N N . SER A 1 281 ? 13.936 0.954 -33.167 1.00 61.44 281 SER A N 1
ATOM 2320 C CA . SER A 1 281 ? 13.573 2.311 -33.591 1.00 61.44 281 SER A CA 1
ATOM 2321 C C . SER A 1 281 ? 12.380 2.825 -32.791 1.00 61.44 281 SER A C 1
ATOM 2323 O O . SER A 1 281 ? 11.504 2.044 -32.425 1.00 61.44 281 SER A O 1
ATOM 2325 N N . THR A 1 282 ? 12.357 4.119 -32.475 1.00 63.88 282 THR A N 1
ATOM 2326 C CA . THR A 1 282 ? 11.211 4.770 -31.824 1.00 63.88 282 THR A CA 1
ATOM 2327 C C . THR A 1 282 ? 11.114 6.244 -32.213 1.00 63.88 282 THR A C 1
ATOM 2329 O O . THR A 1 282 ? 12.094 6.832 -32.669 1.00 63.88 282 THR A O 1
ATOM 2332 N N . THR A 1 283 ? 9.944 6.853 -32.027 1.00 66.06 283 THR A N 1
ATOM 2333 C CA . THR A 1 283 ? 9.730 8.293 -32.225 1.00 66.06 283 THR A CA 1
ATOM 2334 C C . THR A 1 283 ? 9.678 8.988 -30.874 1.00 66.06 283 THR A C 1
ATOM 2336 O O . THR A 1 283 ? 8.854 8.649 -30.026 1.00 66.06 283 THR A O 1
ATOM 2339 N N . ILE A 1 284 ? 10.533 9.989 -30.677 1.00 65.94 284 ILE A N 1
ATOM 2340 C CA . ILE A 1 284 ? 10.605 10.757 -29.431 1.00 65.94 284 ILE A CA 1
ATOM 2341 C C . ILE A 1 284 ? 10.053 12.160 -29.662 1.00 65.94 284 ILE A C 1
ATOM 2343 O O . ILE A 1 284 ? 10.342 12.798 -30.675 1.00 65.94 284 ILE A O 1
ATOM 2347 N N . LYS A 1 285 ? 9.240 12.637 -28.713 1.00 68.06 285 LYS A N 1
ATOM 2348 C CA . LYS A 1 285 ? 8.737 14.016 -28.693 1.00 68.06 285 LYS A CA 1
ATOM 2349 C C . LYS A 1 285 ? 9.806 14.986 -28.164 1.00 68.06 285 LYS A C 1
ATOM 2351 O O . LYS A 1 285 ? 10.649 14.580 -27.370 1.00 68.06 285 LYS A O 1
ATOM 2356 N N . SER A 1 286 ? 9.773 16.258 -28.566 1.00 64.50 286 SER A N 1
ATOM 2357 C CA . SER A 1 286 ? 10.680 17.291 -28.047 1.00 64.50 286 SER A CA 1
ATOM 2358 C C . SER A 1 286 ? 10.656 17.316 -26.510 1.00 64.50 286 SER A C 1
ATOM 2360 O O . SER A 1 286 ? 9.589 17.328 -25.899 1.00 64.50 286 SER A O 1
ATOM 2362 N N . ASN A 1 287 ? 11.840 17.267 -25.882 1.00 66.44 287 ASN A N 1
ATOM 2363 C CA . ASN A 1 287 ? 12.015 17.060 -24.432 1.00 66.44 287 ASN A CA 1
ATOM 2364 C C . ASN A 1 287 ? 11.314 15.794 -23.887 1.00 66.44 287 ASN A C 1
ATOM 2366 O O . ASN A 1 287 ? 10.501 15.861 -22.963 1.00 66.44 287 ASN A O 1
ATOM 2370 N N . GLY A 1 288 ? 11.642 14.630 -24.451 1.00 65.62 288 GLY A N 1
ATOM 2371 C CA . GLY A 1 288 ? 11.026 13.344 -24.118 1.00 65.62 288 GLY A CA 1
ATOM 2372 C C . GLY A 1 288 ? 11.851 12.451 -23.183 1.00 65.62 288 GLY A C 1
ATOM 2373 O O . GLY A 1 288 ? 13.069 12.591 -23.043 1.00 65.62 288 GLY A O 1
ATOM 2374 N N . LYS A 1 289 ? 11.167 11.481 -22.564 1.00 68.38 289 LYS A N 1
ATOM 2375 C CA . LYS A 1 289 ? 11.791 10.313 -21.929 1.00 68.38 289 LYS A CA 1
ATOM 2376 C C . LYS A 1 289 ? 11.901 9.190 -22.960 1.00 68.38 289 LYS A C 1
ATOM 2378 O O . LYS A 1 289 ? 10.956 8.959 -23.714 1.00 68.38 289 LYS A O 1
ATOM 2383 N N . LEU A 1 290 ? 13.032 8.495 -22.968 1.00 69.81 290 LEU A N 1
ATOM 2384 C CA . LEU A 1 290 ? 13.248 7.288 -23.750 1.00 69.81 290 LEU A CA 1
ATOM 2385 C C . LEU A 1 290 ? 13.413 6.083 -22.832 1.00 69.81 290 LEU A C 1
ATOM 2387 O O . LEU A 1 290 ? 14.308 6.088 -21.990 1.00 69.81 290 LEU A O 1
ATOM 2391 N N . ASP A 1 291 ? 12.629 5.040 -23.090 1.00 67.56 291 ASP A N 1
ATOM 2392 C CA . ASP A 1 291 ? 12.735 3.745 -22.427 1.00 67.56 291 ASP A CA 1
ATOM 2393 C C . ASP A 1 291 ? 13.036 2.665 -23.488 1.00 67.56 291 ASP A C 1
ATOM 2395 O O . ASP A 1 291 ? 12.233 2.435 -24.393 1.00 67.56 291 ASP A O 1
ATOM 2399 N N . ILE A 1 292 ? 14.198 2.008 -23.399 1.00 65.31 292 ILE A N 1
ATOM 2400 C CA . ILE A 1 292 ? 14.588 0.893 -24.283 1.00 65.31 292 ILE A CA 1
ATOM 2401 C C . ILE A 1 292 ? 14.609 -0.399 -23.479 1.00 65.31 292 ILE A C 1
ATOM 2403 O O . ILE A 1 292 ? 15.280 -0.484 -22.451 1.00 65.31 292 ILE A O 1
ATOM 2407 N N . HIS A 1 293 ? 13.924 -1.420 -23.988 1.00 62.22 293 HIS A N 1
ATOM 2408 C CA . HIS A 1 293 ? 13.876 -2.751 -23.395 1.00 62.22 293 HIS A CA 1
ATOM 2409 C C . HIS A 1 293 ? 14.750 -3.703 -24.212 1.00 62.22 293 HIS A C 1
ATOM 2411 O O . HIS A 1 293 ? 14.505 -3.945 -25.394 1.00 62.22 293 HIS A O 1
ATOM 2417 N N . ILE A 1 294 ? 15.777 -4.253 -23.573 1.00 62.22 294 ILE A N 1
ATOM 2418 C CA . ILE A 1 294 ? 16.728 -5.176 -24.186 1.00 62.22 294 ILE A CA 1
ATOM 2419 C C . ILE A 1 294 ? 16.574 -6.524 -23.489 1.00 62.22 294 ILE A C 1
ATOM 2421 O O . ILE A 1 294 ? 16.935 -6.641 -22.327 1.00 62.22 294 ILE A O 1
ATOM 2425 N N . GLY A 1 295 ? 16.054 -7.539 -24.184 1.00 52.12 295 GLY A N 1
ATOM 2426 C CA . GLY A 1 295 ? 15.996 -8.926 -23.698 1.00 52.12 295 GLY A CA 1
ATOM 2427 C C . GLY A 1 295 ? 16.883 -9.879 -24.512 1.00 52.12 295 GLY A C 1
ATOM 2428 O O . GLY A 1 295 ? 17.137 -9.639 -25.703 1.00 52.12 295 GLY A O 1
ATOM 2429 N N . GLY A 1 296 ? 17.370 -10.967 -23.899 1.00 55.66 296 GLY A N 1
ATOM 2430 C CA . GLY A 1 296 ? 18.019 -12.082 -24.608 1.00 55.66 296 GLY A CA 1
ATOM 2431 C C . GLY A 1 296 ? 19.199 -12.755 -23.888 1.00 55.66 296 GLY A C 1
ATOM 2432 O O . GLY A 1 296 ? 19.194 -12.944 -22.676 1.00 55.66 296 GLY A O 1
ATOM 2433 N N . LYS A 1 297 ? 20.203 -13.190 -24.670 1.00 49.72 297 LYS A N 1
ATOM 2434 C CA . LYS A 1 297 ? 21.429 -13.844 -24.168 1.00 49.72 297 LYS A CA 1
ATOM 2435 C C . LYS A 1 297 ? 22.196 -12.911 -23.222 1.00 49.72 297 LYS A C 1
ATOM 2437 O O . LYS A 1 297 ? 22.263 -11.713 -23.475 1.00 49.72 297 LYS A O 1
ATOM 2442 N N . PHE A 1 298 ? 22.819 -13.483 -22.188 1.00 44.97 298 PHE A N 1
ATOM 2443 C CA . PHE A 1 298 ? 23.641 -12.761 -21.212 1.00 44.97 298 PHE A CA 1
ATOM 2444 C C . PHE A 1 298 ? 24.671 -11.852 -21.876 1.00 44.97 298 PHE A C 1
ATOM 2446 O O . PHE A 1 298 ? 25.486 -12.308 -22.681 1.00 44.97 298 PHE A O 1
ATOM 2453 N N . ILE A 1 299 ? 24.656 -10.579 -21.487 1.00 54.78 299 ILE A N 1
ATOM 2454 C CA . ILE A 1 299 ? 25.631 -9.597 -21.932 1.00 54.78 299 ILE A CA 1
ATOM 2455 C C . ILE A 1 299 ? 26.503 -9.251 -20.723 1.00 54.78 299 ILE A C 1
ATOM 2457 O O . ILE A 1 299 ? 26.063 -8.548 -19.819 1.00 54.78 299 ILE A O 1
ATOM 2461 N N . ASN A 1 300 ? 27.722 -9.797 -20.685 1.00 52.75 300 ASN A N 1
ATOM 2462 C CA . ASN A 1 300 ? 28.731 -9.530 -19.649 1.00 52.75 300 ASN A CA 1
ATOM 2463 C C . ASN A 1 300 ? 29.975 -8.901 -20.258 1.00 52.75 300 ASN A C 1
ATOM 2465 O O . ASN A 1 300 ? 31.080 -9.439 -20.207 1.00 52.75 300 ASN A O 1
ATOM 2469 N N . GLN A 1 301 ? 29.750 -7.786 -20.928 1.00 59.75 301 GLN A N 1
ATOM 2470 C CA . GLN A 1 301 ? 30.764 -7.103 -21.702 1.00 59.75 301 GLN A CA 1
ATOM 2471 C C . GLN A 1 301 ? 30.432 -5.625 -21.785 1.00 59.75 301 GLN A C 1
ATOM 2473 O O . GLN A 1 301 ? 29.294 -5.198 -21.559 1.00 59.75 301 GLN A O 1
ATOM 2478 N N . ARG A 1 302 ? 31.458 -4.836 -22.091 1.00 59.19 302 ARG A N 1
ATOM 2479 C CA . ARG A 1 302 ? 31.274 -3.435 -22.444 1.00 59.19 302 ARG A CA 1
ATOM 2480 C C . ARG A 1 302 ? 30.425 -3.370 -23.708 1.00 59.19 302 ARG A C 1
ATOM 2482 O O . ARG A 1 302 ? 30.771 -3.988 -24.711 1.00 59.19 302 ARG A O 1
ATOM 2489 N N . CYS A 1 303 ? 29.310 -2.660 -23.624 1.00 57.41 303 CYS A N 1
ATOM 2490 C CA . CYS A 1 303 ? 28.413 -2.453 -24.752 1.00 57.41 303 CYS A CA 1
ATOM 2491 C C . CYS A 1 303 ? 28.457 -1.004 -25.182 1.00 57.41 303 CYS A C 1
ATOM 2493 O O . CYS A 1 303 ? 28.609 -0.127 -24.334 1.00 57.41 303 CYS A O 1
ATOM 2495 N N . GLN A 1 304 ? 28.298 -0.786 -26.481 1.00 60.41 304 GLN A N 1
ATOM 2496 C CA . GLN A 1 304 ? 28.096 0.532 -27.064 1.00 60.41 304 GLN A CA 1
ATOM 2497 C C . GLN A 1 304 ? 26.628 0.661 -27.435 1.00 60.41 304 GLN A C 1
ATOM 2499 O O . GLN A 1 304 ? 26.087 -0.192 -28.141 1.00 60.41 304 GLN A O 1
ATOM 2504 N N . LEU A 1 305 ? 25.980 1.710 -26.943 1.00 59.75 305 LEU A N 1
ATOM 2505 C CA . LEU A 1 305 ? 24.667 2.098 -27.434 1.00 59.75 305 LEU A CA 1
ATOM 2506 C C . LEU A 1 305 ? 24.854 3.219 -28.452 1.00 59.75 305 LEU A C 1
ATOM 2508 O O . LEU A 1 305 ? 25.421 4.255 -28.116 1.00 59.75 305 LEU A O 1
ATOM 2512 N N . MET A 1 306 ? 24.367 2.980 -29.668 1.00 56.72 306 MET A N 1
ATOM 2513 C CA . MET A 1 306 ? 24.365 3.919 -30.780 1.00 56.72 306 MET A CA 1
ATOM 2514 C C . MET A 1 306 ? 22.977 4.487 -31.005 1.00 56.72 306 MET A C 1
ATOM 2516 O O . MET A 1 306 ? 22.003 3.745 -30.958 1.00 56.72 306 MET A O 1
ATOM 2520 N N . ILE A 1 307 ? 22.907 5.783 -31.292 1.00 58.00 307 ILE A N 1
ATOM 2521 C CA . ILE A 1 307 ? 21.715 6.488 -31.754 1.00 58.00 307 ILE A CA 1
ATOM 2522 C C . ILE A 1 307 ? 22.030 7.025 -33.141 1.00 58.00 307 ILE A C 1
ATOM 2524 O O . ILE A 1 307 ? 23.045 7.696 -33.321 1.00 58.00 307 ILE A O 1
ATOM 2528 N N . GLN A 1 308 ? 21.161 6.741 -34.103 1.00 58.09 308 GLN A N 1
ATOM 2529 C CA . GLN A 1 308 ? 21.234 7.301 -35.443 1.00 58.09 308 GLN A CA 1
ATOM 2530 C C . GLN A 1 308 ? 19.960 8.089 -35.742 1.00 58.09 308 GLN A C 1
ATOM 2532 O O . GLN A 1 308 ? 18.841 7.610 -35.543 1.00 58.09 308 GLN A O 1
ATOM 2537 N N . ARG A 1 309 ? 20.151 9.317 -36.229 1.00 59.31 309 ARG A N 1
ATOM 2538 C CA . ARG A 1 309 ? 19.083 10.169 -36.752 1.00 59.31 309 ARG A CA 1
ATOM 2539 C C . ARG A 1 309 ? 18.827 9.796 -38.215 1.00 59.31 309 ARG A C 1
ATOM 2541 O O . ARG A 1 309 ? 19.780 9.629 -38.974 1.00 59.31 309 ARG A O 1
ATOM 2548 N N . LYS A 1 310 ? 17.554 9.686 -38.612 1.00 55.38 310 LYS A N 1
ATOM 2549 C CA . LYS A 1 310 ? 17.177 9.407 -40.012 1.00 55.38 310 LYS A CA 1
ATOM 2550 C C . LYS A 1 310 ? 17.293 10.607 -40.955 1.00 55.38 310 LYS A C 1
ATOM 2552 O O . LYS A 1 310 ? 17.384 10.406 -42.157 1.00 55.38 310 LYS A O 1
ATOM 2557 N N . GLU A 1 311 ? 17.315 11.832 -40.436 1.00 55.09 311 GLU A N 1
ATOM 2558 C CA . GLU A 1 311 ? 17.266 13.057 -41.247 1.00 55.09 311 GLU A CA 1
ATOM 2559 C C . GLU A 1 311 ? 18.404 14.020 -40.887 1.00 55.09 311 GLU A C 1
ATOM 2561 O O . GLU A 1 311 ? 18.772 14.147 -39.730 1.00 55.09 311 GLU A O 1
ATOM 2566 N N . SER A 1 312 ? 18.973 14.711 -41.866 1.00 50.62 312 SER A N 1
ATOM 2567 C CA . SER A 1 312 ? 20.296 15.355 -41.833 1.00 50.62 312 SER A CA 1
ATOM 2568 C C . SER A 1 312 ? 20.376 16.767 -41.226 1.00 50.62 312 SER A C 1
ATOM 2570 O O . SER A 1 312 ? 21.401 17.427 -41.379 1.00 50.62 312 SER A O 1
ATOM 2572 N N . ASN A 1 313 ? 19.349 17.265 -40.528 1.00 52.09 313 ASN A N 1
ATOM 2573 C CA . ASN A 1 313 ? 19.408 18.620 -39.958 1.00 52.09 313 ASN A CA 1
ATOM 2574 C C . ASN A 1 313 ? 20.201 18.678 -38.636 1.00 52.09 313 ASN A C 1
ATOM 2576 O O . ASN A 1 313 ? 20.169 17.759 -37.819 1.00 52.09 313 ASN A O 1
ATOM 2580 N N . PHE A 1 314 ? 20.919 19.780 -38.428 1.00 49.38 314 PHE A N 1
ATOM 2581 C CA . PHE A 1 314 ? 21.848 19.999 -37.317 1.00 49.38 314 PHE A CA 1
ATOM 2582 C C . PHE A 1 314 ? 21.113 20.466 -36.050 1.00 49.38 314 PHE A C 1
ATOM 2584 O O . PHE A 1 314 ? 21.092 21.652 -35.740 1.00 49.38 314 PHE A O 1
ATOM 2591 N N . ASP A 1 315 ? 20.496 19.544 -35.309 1.00 53.53 315 ASP A N 1
ATOM 2592 C CA . ASP A 1 315 ? 20.014 19.827 -33.950 1.00 53.53 315 ASP A CA 1
ATOM 2593 C C . ASP A 1 315 ? 20.915 19.147 -32.919 1.00 53.53 315 ASP A C 1
ATOM 2595 O O . ASP A 1 315 ? 21.257 17.970 -33.050 1.00 53.53 315 ASP A O 1
ATOM 2599 N N . THR A 1 316 ? 21.256 19.870 -31.856 1.00 53.81 316 THR A N 1
ATOM 2600 C CA . THR A 1 316 ? 21.947 19.313 -30.691 1.00 53.81 316 THR A CA 1
ATOM 2601 C C . THR A 1 316 ? 21.006 18.413 -29.909 1.00 53.81 316 THR A C 1
ATOM 2603 O O . THR A 1 316 ? 19.949 18.856 -29.457 1.00 53.81 316 THR A O 1
ATOM 2606 N N . ILE A 1 317 ? 21.410 17.162 -29.700 1.00 54.81 317 ILE A N 1
ATOM 2607 C CA . ILE A 1 317 ? 20.697 16.231 -28.828 1.00 54.81 317 ILE A CA 1
ATOM 2608 C C . ILE A 1 317 ? 21.463 16.155 -27.508 1.00 54.81 317 ILE A C 1
ATOM 2610 O O . ILE A 1 317 ? 22.586 15.655 -27.457 1.00 54.81 317 ILE A O 1
ATOM 2614 N N . GLU A 1 318 ? 20.863 16.660 -26.430 1.00 57.66 318 GLU A N 1
ATOM 2615 C CA . GLU A 1 318 ? 21.407 16.479 -25.083 1.00 57.66 318 GLU A CA 1
ATOM 2616 C C . GLU A 1 318 ? 20.769 15.245 -24.446 1.00 57.66 318 GLU A C 1
ATOM 2618 O O . GLU A 1 318 ? 19.555 15.202 -24.230 1.00 57.66 318 GLU A O 1
ATOM 2623 N N . VAL A 1 319 ? 21.604 14.256 -24.119 1.00 58.47 319 VAL A N 1
ATOM 2624 C CA . VAL A 1 319 ? 21.193 13.035 -23.427 1.00 58.47 319 VAL A CA 1
ATOM 2625 C C . VAL A 1 319 ? 21.753 13.068 -22.014 1.00 58.47 319 VAL A C 1
ATOM 2627 O O . VAL A 1 319 ? 22.963 13.153 -21.793 1.00 58.47 319 VAL A O 1
ATOM 2630 N N . SER A 1 320 ? 20.867 13.004 -21.030 1.00 62.09 320 SER A N 1
ATOM 2631 C CA . SER A 1 320 ? 21.254 13.080 -19.624 1.00 62.09 320 SER A CA 1
ATOM 2632 C C . SER A 1 320 ? 20.608 11.974 -18.807 1.00 62.09 320 SER A C 1
ATOM 2634 O O . SER A 1 320 ? 19.522 11.491 -19.135 1.00 62.09 320 SER A O 1
ATOM 2636 N N . LYS A 1 321 ? 21.294 11.588 -17.722 1.00 64.06 321 LYS A N 1
ATOM 2637 C CA . LYS A 1 321 ? 20.799 10.631 -16.720 1.00 64.06 321 LYS A CA 1
ATOM 2638 C C . LYS A 1 321 ? 20.404 9.285 -17.337 1.00 64.06 321 LYS A C 1
ATOM 2640 O O . LYS A 1 321 ? 19.234 8.916 -17.332 1.00 64.06 321 LYS A O 1
ATOM 2645 N N . ILE A 1 322 ? 21.381 8.563 -17.882 1.00 62.34 322 ILE A N 1
ATOM 2646 C CA . ILE A 1 322 ? 21.142 7.198 -18.360 1.00 62.34 322 ILE A CA 1
ATOM 2647 C C . ILE A 1 322 ? 21.081 6.283 -17.139 1.00 62.34 322 ILE A C 1
ATOM 2649 O O . ILE A 1 322 ? 22.053 6.180 -16.389 1.00 62.34 322 ILE A O 1
ATOM 2653 N N . MET A 1 323 ? 19.942 5.632 -16.939 1.00 61.06 323 MET A N 1
ATOM 2654 C CA . MET A 1 323 ? 19.745 4.646 -15.886 1.00 61.06 323 MET A CA 1
ATOM 2655 C C . MET A 1 323 ? 19.600 3.264 -16.513 1.00 61.06 323 MET A C 1
ATOM 2657 O O . MET A 1 323 ? 18.777 3.063 -17.404 1.00 61.06 323 MET A O 1
ATOM 2661 N N . ILE A 1 324 ? 20.388 2.310 -16.029 1.00 59.38 324 ILE A N 1
ATOM 2662 C CA . ILE A 1 324 ? 20.311 0.909 -16.427 1.00 59.38 324 ILE A CA 1
ATOM 2663 C C . ILE A 1 324 ? 19.661 0.124 -15.295 1.00 59.38 324 ILE A C 1
ATOM 2665 O O . ILE A 1 324 ? 20.243 -0.018 -14.217 1.00 59.38 324 ILE A O 1
ATOM 2669 N N . LYS A 1 325 ? 18.470 -0.411 -15.558 1.00 54.81 325 LYS A N 1
ATOM 2670 C CA . LYS A 1 325 ? 17.760 -1.315 -14.652 1.00 54.81 325 LYS A CA 1
ATOM 2671 C C . LYS A 1 325 ? 17.972 -2.758 -15.124 1.00 54.81 325 LYS A C 1
ATOM 2673 O O . LYS A 1 325 ? 17.684 -3.052 -16.288 1.00 54.81 325 LYS A O 1
ATOM 2678 N N . PRO A 1 326 ? 18.480 -3.665 -14.277 1.00 54.09 326 PRO A N 1
ATOM 2679 C CA . PRO A 1 326 ? 18.470 -5.085 -14.590 1.00 54.09 326 PRO A CA 1
ATOM 2680 C C . PRO A 1 326 ? 17.020 -5.579 -14.613 1.00 54.09 326 PRO A C 1
ATOM 2682 O O . PRO A 1 326 ? 16.230 -5.248 -13.735 1.00 54.09 326 PRO A O 1
ATOM 2685 N N . ILE A 1 327 ? 16.661 -6.365 -15.623 1.00 52.31 327 ILE A N 1
ATOM 2686 C CA . ILE A 1 327 ? 15.370 -7.050 -15.686 1.00 52.31 327 ILE A CA 1
ATOM 2687 C C . ILE A 1 327 ? 15.539 -8.369 -14.929 1.00 52.31 327 ILE A C 1
ATOM 2689 O O . ILE A 1 327 ? 16.441 -9.156 -15.216 1.00 52.31 327 ILE A O 1
ATOM 2693 N N . ALA A 1 328 ? 14.684 -8.579 -13.936 1.00 44.59 328 ALA A N 1
ATOM 2694 C CA . ALA A 1 328 ? 14.825 -9.596 -12.898 1.00 44.59 328 ALA A CA 1
ATOM 2695 C C . ALA A 1 328 ? 14.437 -11.039 -13.313 1.00 44.59 328 ALA A C 1
ATOM 2697 O O . ALA A 1 328 ? 14.150 -11.882 -12.466 1.00 44.59 328 ALA A O 1
ATOM 2698 N N . GLU A 1 329 ? 14.478 -11.373 -14.608 1.00 42.97 329 GLU A N 1
ATOM 2699 C CA . GLU A 1 329 ? 14.331 -12.766 -15.053 1.00 42.97 329 GLU A CA 1
ATOM 2700 C C . GLU A 1 329 ? 15.675 -13.509 -14.959 1.00 42.97 329 GLU A C 1
ATOM 2702 O O . GLU A 1 329 ? 16.686 -13.081 -15.529 1.00 42.97 329 GLU A O 1
ATOM 2707 N N . ARG A 1 330 ? 15.698 -14.639 -14.231 1.00 42.41 330 ARG A N 1
ATOM 2708 C CA . ARG A 1 330 ? 16.899 -15.476 -14.080 1.00 42.41 330 ARG A CA 1
ATOM 2709 C C . ARG A 1 330 ? 17.337 -16.021 -15.431 1.00 42.41 330 ARG A C 1
ATOM 2711 O O . ARG A 1 330 ? 16.559 -16.536 -16.224 1.00 42.41 330 ARG A O 1
ATOM 2718 N N . CYS A 1 331 ? 18.641 -15.975 -15.631 1.00 43.53 331 CYS A N 1
ATOM 2719 C CA . CYS A 1 331 ? 19.319 -16.496 -16.796 1.00 43.53 331 CYS A CA 1
ATOM 2720 C C . CYS A 1 331 ? 20.235 -17.631 -16.342 1.00 43.53 331 CYS A C 1
ATOM 2722 O O . CYS A 1 331 ? 21.165 -17.404 -15.570 1.00 43.53 331 CYS A O 1
ATOM 2724 N N . HIS A 1 332 ? 19.959 -18.857 -16.787 1.00 47.97 332 HIS A N 1
ATOM 2725 C CA . HIS A 1 332 ? 20.598 -20.088 -16.297 1.00 47.97 332 HIS A CA 1
ATOM 2726 C C . HIS A 1 332 ? 22.011 -20.347 -16.864 1.00 47.97 332 HIS A C 1
ATOM 2728 O O . HIS A 1 332 ? 22.419 -21.495 -17.015 1.00 47.97 332 HIS A O 1
ATOM 2734 N N . CYS A 1 333 ? 22.776 -19.309 -17.220 1.00 45.69 333 CYS A N 1
ATOM 2735 C CA . CYS A 1 333 ? 24.111 -19.498 -17.792 1.00 45.69 333 CYS A CA 1
ATOM 2736 C C . CYS A 1 333 ? 25.164 -19.842 -16.717 1.00 45.69 333 CYS A C 1
ATOM 2738 O O . CYS A 1 333 ? 25.063 -19.418 -15.564 1.00 45.69 333 CYS A O 1
ATOM 2740 N N . GLN A 1 334 ? 26.211 -20.575 -17.118 1.00 40.56 334 GLN A N 1
ATOM 2741 C CA . GLN A 1 334 ? 27.281 -21.090 -16.248 1.00 40.56 334 GLN A CA 1
ATOM 2742 C C . GLN A 1 334 ? 27.876 -20.027 -15.305 1.00 40.56 334 GLN A C 1
ATOM 2744 O O . GLN A 1 334 ? 28.046 -20.270 -14.114 1.00 40.56 334 GLN A O 1
ATOM 2749 N N . ARG A 1 335 ? 28.114 -18.809 -15.799 1.00 42.12 335 ARG A N 1
ATOM 2750 C CA . ARG A 1 335 ? 28.755 -17.744 -15.015 1.00 42.12 335 ARG A CA 1
ATOM 2751 C C . ARG A 1 335 ? 27.817 -17.030 -14.034 1.00 42.12 335 ARG A C 1
ATOM 2753 O O . ARG A 1 335 ? 28.276 -16.559 -12.996 1.00 42.12 335 ARG A O 1
ATOM 2760 N N . CYS A 1 336 ? 26.510 -16.971 -14.317 1.00 44.84 336 CYS A N 1
ATOM 2761 C CA . CYS A 1 336 ? 25.518 -16.539 -13.323 1.00 44.84 336 CYS A CA 1
ATOM 2762 C C . CYS A 1 336 ? 25.499 -17.500 -12.124 1.00 44.84 336 CYS A C 1
ATOM 2764 O O . CYS A 1 336 ? 25.355 -17.038 -10.994 1.00 44.84 336 CYS A O 1
ATOM 2766 N N . ASN A 1 337 ? 25.732 -18.798 -12.363 1.00 46.69 337 ASN A N 1
ATOM 2767 C CA . ASN A 1 337 ? 25.891 -19.793 -11.303 1.00 46.69 337 ASN A CA 1
ATOM 2768 C C . ASN A 1 337 ? 27.242 -19.641 -10.565 1.00 46.69 337 ASN A C 1
ATOM 2770 O O . ASN A 1 337 ? 27.271 -19.697 -9.346 1.00 46.69 337 ASN A O 1
ATOM 2774 N N . GLU A 1 338 ? 28.358 -19.356 -11.244 1.00 42.94 338 GLU A N 1
ATOM 2775 C CA . GLU A 1 338 ? 29.658 -19.120 -10.572 1.00 42.94 338 GLU A CA 1
ATOM 2776 C C . GLU A 1 338 ? 29.650 -17.879 -9.654 1.00 42.94 338 GLU A C 1
ATOM 2778 O O . GLU A 1 338 ? 30.146 -17.925 -8.530 1.00 42.94 338 GLU A O 1
ATOM 2783 N N . ILE A 1 339 ? 29.038 -16.768 -10.090 1.00 39.56 339 ILE A N 1
ATOM 2784 C CA . ILE A 1 339 ? 28.871 -15.562 -9.253 1.00 39.56 339 ILE A CA 1
ATOM 2785 C C . ILE A 1 339 ? 27.949 -15.855 -8.057 1.00 39.56 339 ILE A C 1
ATOM 2787 O O . ILE A 1 339 ? 28.194 -15.347 -6.964 1.00 39.56 339 ILE A O 1
ATOM 2791 N N . PHE A 1 340 ? 26.926 -16.694 -8.249 1.00 40.62 340 PHE A N 1
ATOM 2792 C CA . PHE A 1 340 ? 26.024 -17.162 -7.191 1.00 40.62 340 PHE A CA 1
ATOM 2793 C C . PHE A 1 340 ? 26.770 -17.885 -6.055 1.00 40.62 340 PHE A C 1
ATOM 2795 O O . PHE A 1 340 ? 26.447 -17.662 -4.894 1.00 40.62 340 PHE A O 1
ATOM 2802 N N . PHE A 1 341 ? 27.830 -18.643 -6.349 1.00 43.31 341 PHE A N 1
ATOM 2803 C CA . PHE A 1 341 ? 28.597 -19.374 -5.330 1.00 43.31 341 PHE A CA 1
ATOM 2804 C C . PHE A 1 341 ? 29.661 -18.545 -4.580 1.00 43.31 341 PHE A C 1
ATOM 2806 O O . PHE A 1 341 ? 30.260 -19.048 -3.633 1.00 43.31 341 PHE A O 1
ATOM 2813 N N . THR A 1 342 ? 29.919 -17.287 -4.965 1.00 41.28 342 THR A N 1
ATOM 2814 C CA . THR A 1 342 ? 31.019 -16.471 -4.389 1.00 41.28 342 THR A CA 1
ATOM 2815 C C . THR A 1 342 ? 30.565 -15.340 -3.458 1.00 41.28 342 THR A C 1
ATOM 2817 O O . THR A 1 342 ? 31.399 -14.738 -2.780 1.00 41.28 342 THR A O 1
ATOM 2820 N N . HIS A 1 343 ? 29.266 -15.033 -3.390 1.00 40.91 343 HIS A N 1
ATOM 2821 C CA . HIS A 1 343 ? 28.713 -14.027 -2.471 1.00 40.91 343 HIS A CA 1
ATOM 2822 C C . HIS A 1 343 ? 28.313 -14.671 -1.133 1.00 40.91 343 HIS A C 1
ATOM 2824 O O . HIS A 1 343 ? 27.517 -15.603 -1.112 1.00 40.91 343 HIS A O 1
ATOM 2830 N N . ARG A 1 344 ? 28.878 -14.191 -0.014 1.00 41.56 344 ARG A N 1
ATOM 2831 C CA . ARG A 1 344 ? 28.624 -14.739 1.335 1.00 41.56 344 ARG A CA 1
ATOM 2832 C C . ARG A 1 344 ? 27.247 -14.331 1.880 1.00 41.56 344 ARG A C 1
ATOM 2834 O O . ARG A 1 344 ? 26.839 -13.184 1.729 1.00 41.56 344 ARG A O 1
ATOM 2841 N N . PHE A 1 345 ? 26.595 -15.279 2.555 1.00 44.28 345 PHE A N 1
ATOM 2842 C CA . PHE A 1 345 ? 25.184 -15.279 2.966 1.00 44.28 345 PHE A CA 1
ATOM 2843 C C . PHE A 1 345 ? 24.888 -14.634 4.340 1.00 44.28 345 PHE A C 1
ATOM 2845 O O . PHE A 1 345 ? 23.730 -14.397 4.673 1.00 44.28 345 PHE A O 1
ATOM 2852 N N . ASP A 1 346 ? 25.905 -14.326 5.149 1.00 39.22 346 ASP A N 1
ATOM 2853 C CA . ASP A 1 346 ? 25.726 -14.208 6.609 1.00 39.22 346 ASP A CA 1
ATOM 2854 C C . ASP A 1 346 ? 25.272 -12.829 7.148 1.00 39.22 346 ASP A C 1
ATOM 2856 O O . ASP A 1 346 ? 25.122 -12.671 8.358 1.00 39.22 346 ASP A O 1
ATOM 2860 N N . SER A 1 347 ? 25.037 -11.808 6.309 1.00 43.09 347 SER A N 1
ATOM 2861 C CA . SER A 1 347 ? 24.829 -10.416 6.778 1.00 43.09 347 SER A CA 1
ATOM 2862 C C . SER A 1 347 ? 23.403 -9.840 6.668 1.00 43.09 347 SER A C 1
ATOM 2864 O O . SER A 1 347 ? 23.198 -8.665 6.982 1.00 43.09 347 SER A O 1
ATOM 2866 N N . ASP A 1 348 ? 22.388 -10.621 6.280 1.00 51.84 348 ASP A N 1
ATOM 2867 C CA . ASP A 1 348 ? 21.113 -10.035 5.818 1.00 51.84 348 ASP A CA 1
ATOM 2868 C C . ASP A 1 348 ? 20.028 -9.759 6.884 1.00 51.84 348 ASP A C 1
ATOM 2870 O O . ASP A 1 348 ? 19.201 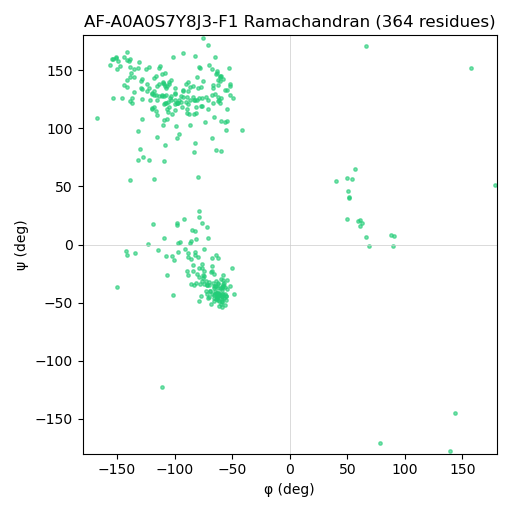-8.867 6.671 1.00 51.84 348 ASP A O 1
ATOM 2874 N N . LYS A 1 349 ? 20.021 -10.417 8.056 1.00 48.44 349 LYS A N 1
ATOM 2875 C CA . LYS A 1 349 ? 18.934 -10.233 9.054 1.00 48.44 349 LYS A CA 1
ATOM 2876 C C . LYS A 1 349 ? 18.870 -8.822 9.656 1.00 48.44 349 LYS A C 1
ATOM 2878 O O . LYS A 1 349 ? 17.801 -8.213 9.685 1.00 48.44 349 LYS A O 1
ATOM 2883 N N . HIS A 1 350 ? 19.999 -8.280 10.120 1.00 47.28 350 HIS A N 1
ATOM 2884 C CA . HIS A 1 350 ? 20.037 -6.930 10.702 1.00 47.28 350 HIS A CA 1
ATOM 2885 C C . HIS A 1 350 ? 19.752 -5.838 9.667 1.00 47.28 350 HIS A C 1
ATOM 2887 O O . HIS A 1 350 ? 19.116 -4.831 9.982 1.00 47.28 350 HIS A O 1
ATOM 2893 N N . PHE A 1 351 ? 20.161 -6.052 8.416 1.00 54.25 351 PHE A N 1
ATOM 2894 C CA . PHE A 1 351 ? 19.836 -5.124 7.345 1.00 54.25 351 PHE A CA 1
ATOM 2895 C C . PHE A 1 351 ? 18.325 -5.062 7.091 1.00 54.25 351 PHE A C 1
ATOM 2897 O O . PHE A 1 351 ? 17.777 -3.963 6.990 1.00 54.25 351 PHE A O 1
ATOM 2904 N N . GLN A 1 352 ? 17.640 -6.208 6.988 1.00 59.72 352 GLN A N 1
ATOM 2905 C CA . GLN A 1 352 ? 16.205 -6.236 6.677 1.00 59.72 352 GLN A CA 1
ATOM 2906 C C . GLN A 1 352 ? 15.383 -5.446 7.704 1.00 59.72 352 GLN A C 1
ATOM 2908 O O . GLN A 1 352 ? 14.551 -4.631 7.313 1.00 59.72 352 GLN A O 1
ATOM 2913 N N . GLN A 1 353 ? 15.690 -5.584 8.999 1.00 64.19 353 GLN A N 1
ATOM 2914 C CA . GLN A 1 353 ? 15.038 -4.801 10.056 1.00 64.19 353 GLN A CA 1
ATOM 2915 C C . GLN A 1 353 ? 15.217 -3.289 9.862 1.00 64.19 353 GLN A C 1
ATOM 2917 O O . GLN A 1 353 ? 14.238 -2.547 9.904 1.00 64.19 353 GLN A O 1
ATOM 2922 N N . SER A 1 354 ? 16.445 -2.823 9.608 1.00 64.38 354 SER A N 1
ATOM 2923 C CA . SER A 1 354 ? 16.697 -1.394 9.370 1.00 64.38 354 SER A CA 1
ATOM 2924 C C . SER A 1 354 ? 15.948 -0.847 8.151 1.00 64.38 354 SER A C 1
ATOM 2926 O O . SER A 1 354 ? 15.415 0.260 8.206 1.00 64.38 354 SER A O 1
ATOM 2928 N N . VAL A 1 355 ? 15.837 -1.638 7.081 1.00 67.19 355 VAL A N 1
ATOM 2929 C CA . VAL A 1 355 ? 15.096 -1.247 5.879 1.00 67.19 355 VAL A CA 1
ATOM 2930 C C . VAL A 1 355 ? 13.594 -1.182 6.125 1.00 67.19 355 VAL A C 1
ATOM 2932 O O . VAL A 1 355 ? 12.961 -0.226 5.684 1.00 67.19 355 VAL A O 1
ATOM 2935 N N . PHE A 1 356 ? 13.023 -2.116 6.888 1.00 73.56 356 PHE A N 1
ATOM 2936 C CA . PHE A 1 356 ? 11.615 -2.027 7.276 1.00 73.56 356 PHE A CA 1
ATOM 2937 C C . PHE A 1 356 ? 11.330 -0.795 8.130 1.00 73.56 356 PHE A C 1
ATOM 2939 O O . PHE A 1 356 ? 10.379 -0.068 7.855 1.00 73.56 356 PHE A O 1
ATOM 2946 N N . VAL A 1 357 ? 12.166 -0.525 9.138 1.00 74.38 357 VAL A N 1
ATOM 2947 C CA . VAL A 1 357 ? 12.001 0.647 10.011 1.00 74.38 357 VAL A CA 1
ATOM 2948 C C . VAL A 1 357 ? 12.040 1.937 9.201 1.00 74.38 357 VAL A C 1
ATOM 2950 O O . VAL A 1 357 ? 11.215 2.824 9.417 1.00 74.38 357 VAL A O 1
ATOM 2953 N N . ASN A 1 358 ? 12.983 2.046 8.269 1.00 73.81 358 ASN A N 1
ATOM 2954 C CA . ASN A 1 358 ? 13.096 3.223 7.425 1.00 73.81 358 ASN A CA 1
ATOM 2955 C C . ASN A 1 358 ? 11.883 3.364 6.496 1.00 73.81 358 ASN A C 1
ATOM 2957 O O . ASN A 1 358 ? 11.243 4.413 6.512 1.00 73.81 358 ASN A O 1
ATOM 2961 N N . CYS A 1 359 ? 11.462 2.280 5.837 1.00 77.75 359 CYS A N 1
ATOM 2962 C CA . CYS A 1 359 ? 10.263 2.282 5.004 1.00 77.75 359 CYS A CA 1
ATOM 2963 C C . CYS A 1 359 ? 9.025 2.755 5.771 1.00 77.75 359 CYS A C 1
ATOM 2965 O O . CYS A 1 359 ? 8.288 3.613 5.290 1.00 77.75 359 CYS A O 1
ATOM 2967 N N . ILE A 1 360 ? 8.795 2.229 6.977 1.00 82.88 360 ILE A N 1
ATOM 2968 C CA . ILE A 1 360 ? 7.664 2.645 7.813 1.00 82.88 360 ILE A CA 1
ATOM 2969 C C . ILE A 1 360 ? 7.765 4.131 8.160 1.00 82.88 360 ILE A C 1
ATOM 2971 O O . ILE A 1 360 ? 6.763 4.836 8.073 1.00 82.88 360 ILE A O 1
ATOM 2975 N N . LYS A 1 361 ? 8.960 4.644 8.483 1.00 83.19 361 LYS A N 1
ATOM 2976 C CA . LYS A 1 361 ? 9.165 6.085 8.706 1.00 83.19 361 LYS A CA 1
ATOM 2977 C C . LYS A 1 361 ? 8.864 6.905 7.450 1.00 83.19 361 LYS A C 1
ATOM 2979 O O . LYS A 1 361 ? 8.226 7.950 7.548 1.00 83.19 361 LYS A O 1
ATOM 2984 N N . ALA A 1 362 ? 9.288 6.441 6.277 1.00 81.06 362 ALA A N 1
ATOM 2985 C CA . ALA A 1 362 ? 9.032 7.119 5.015 1.00 81.06 362 ALA A CA 1
ATOM 2986 C C . ALA A 1 362 ? 7.534 7.148 4.671 1.00 81.06 362 ALA A C 1
ATOM 2988 O O . ALA A 1 362 ? 7.032 8.199 4.270 1.00 81.06 362 ALA A O 1
ATOM 2989 N N . LEU A 1 363 ? 6.816 6.039 4.875 1.00 86.19 363 LEU A N 1
ATOM 2990 C CA . LEU A 1 363 ? 5.363 5.958 4.701 1.00 86.19 363 LEU A CA 1
ATOM 2991 C C . LEU A 1 363 ? 4.619 6.831 5.722 1.00 86.19 363 LEU A C 1
ATOM 2993 O O . LEU A 1 363 ? 3.729 7.573 5.333 1.00 86.19 363 LEU A O 1
ATOM 2997 N N . ALA A 1 364 ? 5.025 6.812 6.994 1.00 85.81 364 ALA A N 1
ATOM 2998 C CA . ALA A 1 364 ? 4.420 7.624 8.052 1.00 85.81 364 ALA A CA 1
ATOM 2999 C C . ALA A 1 364 ? 4.658 9.136 7.886 1.00 85.81 364 ALA A C 1
ATOM 3001 O O . ALA A 1 364 ? 3.918 9.938 8.443 1.00 85.81 364 ALA A O 1
ATOM 3002 N N . SER A 1 365 ? 5.700 9.533 7.147 1.00 82.88 365 SER A N 1
ATOM 3003 C CA . SER A 1 365 ? 5.969 10.942 6.818 1.00 82.88 365 SER A CA 1
ATOM 3004 C C . SER A 1 365 ? 5.114 11.493 5.672 1.00 82.88 365 SER A C 1
ATOM 3006 O O . SER A 1 365 ? 5.200 12.685 5.372 1.00 82.88 365 SER A O 1
ATOM 3008 N N . ALA A 1 366 ? 4.403 10.617 4.957 1.00 73.31 366 ALA A N 1
ATOM 3009 C CA . ALA A 1 366 ? 3.533 10.978 3.847 1.00 73.31 366 ALA A CA 1
ATOM 3010 C C . ALA A 1 366 ? 2.231 11.572 4.388 1.00 73.31 366 ALA A C 1
ATOM 3012 O O . ALA A 1 366 ? 1.839 12.625 3.834 1.00 73.31 366 ALA A O 1
#

Organism: NCBI:txid1703772

Secondary structure (DSSP, 8-state):
--SSSSHHHHHHHHHHHHHHTT---------SEEEEETTEEEEEETTEE----EEEETTSB-TTS-B-HHHHHHHHHTT-SEEEEEEEHHHH-SBTTB--THHHHHHHHHHHHHT-EEEEEEEEEEETTTB----HHHHT-TTTS-BPEETTSSB-S-BTTB-SS---PBP---SS--HHHHHHHHHHHHHHHHHHHH-TT--EEEEEEEES----TTEEPPPPPEEE--EE---SSS-PPP-EEEE--EEEEEEEEEEE-SS-EEEEEEEEETTEEEEEEEEE-TTEEEEEEEEEEEE-SEEEEEEEESS------EEEEEEEEEP------HHHHHHHTTS--TTHHHHHHHHHHHHHHHHHT-

Foldseek 3Di:
DPDVPPVVVVVVVVVVVVVVVPPPPPVVPPFWDWDADPNDIFTAHPNDGDDFQEDEDQPCPHPQLDHDLVQLVVCLVVVGQAYEHEDFAQNQDQDQPRGDCVSVVNLLVSCVVSNHAYEYEYADQFAQQFDHRHHPVLVVCCQLFPFFAFLLLAQCQDDPPDDDRGGGRTDLDPPDPRPRLVRLLSSLVVVVVCCVVPPPNSSHNYYDDHHNGDHDLRTDDFDDKDKDFWDWDDDPDDWDWAWDWDFDFAQKKKKKKWKAKDAKFKKKKWKDAPVGIDIDIDIAGHRGMDIDIDHGGGGRGTITITIGGPDDDDIIITIGTIIMTHNSHRDPDPVSVVVSVPDDSPPPPVVSVVSVVVSVVSSVVD

InterPro domains:
  IPR017853 Glycoside hydrolase superfamily [SSF51445] (52-165)